Protein AF-A0A2A4QG93-F1 (afdb_monomer)

Sequence (194 aa):
MSQIPDIKEGAYKNSMYFEKGILLLRAEFRFKETGFGLDRTFYRVSTKDKIAKSQLKKHIIWGIYQNSVLYLNAMRLGMKKHYVVVQEIGKYCYLIGRPIKDISQQAAIGNAAFYGGLIGAGITNAAINAKINDQIHYLVNLDTGVPHLVTQPYLEHILAADEKLLTKYKDELNPHYLSVMLNYVGLLNAMYDN

Solvent-accessible surface area (backbone atoms only — not comparable to full-atom values): 11174 Å² total; per-residue (Å²): 131,72,76,72,69,97,63,68,68,22,29,12,59,38,43,59,31,52,76,69,52,47,71,72,42,85,57,72,74,45,76,41,76,47,64,72,84,89,39,72,46,29,24,46,74,47,48,84,46,70,66,60,42,52,34,56,76,68,62,47,48,31,34,37,33,51,94,95,39,45,32,36,31,26,48,82,59,47,32,60,88,42,26,28,50,48,78,41,79,48,60,57,25,30,32,55,39,56,73,28,59,67,60,52,47,50,59,54,50,59,58,64,52,71,81,58,78,87,91,79,91,84,78,71,70,73,74,60,74,50,79,78,50,79,65,42,54,32,35,28,36,34,86,77,56,51,73,40,65,74,40,57,74,53,48,53,59,66,31,61,83,37,64,69,61,34,50,56,47,70,69,42,95,56,50,78,38,65,71,51,44,51,50,53,49,52,55,55,29,51,62,77,70,110

Secondary structure (DSSP, 8-state):
-----SPPSEEESSHHHHHTT--SB---EEEEE--STT-TTEEEEEES-HHHHHHHHTT---EEEETTEEEEETTTTTSSSSEEEEEE-SSEEEEEEPPPHHHHHHHHHHHHGGGS-SS--S--GGGTGGGG-S-EEEEEETTT--EEE--HHHHHHHHTT-HHHHHHHHTSS-TTSHHHHHHHHHHHHHHH--

Foldseek 3Di:
DQDDPPADFFFDQALVCRNVSPHPDDFDKDWDQDDDDQSRFFTDIDTPDPVVRVCLVVVRTQWGADPNWIWGQVVLQQADGTTGTFPDDFQWTKTKAFDRPVVVVVVVVLVVCVVPDDDRPDDPPPVPVCPVHRIFIWIARSVVRHIDGLALVVLLVLCVVPPVLSVVLVPDPCNGDPVNSVVSVVVSRNVVSD

Mean predicted aligned error: 9.33 Å

Structure (mmCIF, N/CA/C/O backbone):
data_AF-A0A2A4QG93-F1
#
_entry.id   AF-A0A2A4QG93-F1
#
loop_
_atom_site.group_PDB
_atom_site.id
_atom_site.type_symbol
_atom_site.label_atom_id
_atom_site.label_alt_id
_atom_site.label_comp_id
_atom_site.label_asym_id
_atom_site.label_entity_id
_atom_site.label_seq_id
_atom_site.pdbx_PDB_ins_code
_atom_site.Cartn_x
_atom_site.Cartn_y
_atom_site.Cartn_z
_atom_site.occupancy
_atom_site.B_iso_or_equiv
_atom_site.auth_seq_id
_atom_site.auth_comp_id
_atom_site.auth_asym_id
_atom_site.auth_atom_id
_atom_site.pdbx_PDB_model_num
ATOM 1 N N . MET A 1 1 ? -12.322 -11.574 2.156 1.00 35.16 1 MET A N 1
ATOM 2 C CA . MET A 1 1 ? -11.422 -11.270 1.026 1.00 35.16 1 MET A CA 1
ATOM 3 C C . MET A 1 1 ? -12.119 -10.195 0.215 1.00 35.16 1 MET A C 1
ATOM 5 O O . MET A 1 1 ? -13.140 -10.507 -0.381 1.00 35.16 1 MET A O 1
ATOM 9 N N . SER A 1 2 ? -11.657 -8.944 0.315 1.00 44.97 2 SER A N 1
ATOM 10 C CA . SER A 1 2 ? -12.128 -7.845 -0.542 1.00 44.97 2 SER A CA 1
ATOM 11 C C . SER A 1 2 ? -11.852 -8.242 -1.994 1.00 44.97 2 SER A C 1
ATOM 13 O O . SER A 1 2 ? -10.753 -8.712 -2.312 1.00 44.97 2 SER A O 1
ATOM 15 N N . GLN A 1 3 ? -12.883 -8.186 -2.839 1.00 43.62 3 GLN A N 1
ATOM 16 C CA . GLN A 1 3 ? -12.709 -8.403 -4.266 1.00 43.62 3 GLN A CA 1
ATOM 17 C C . GLN A 1 3 ? -12.104 -7.130 -4.829 1.00 43.62 3 GLN A C 1
ATOM 19 O O . GLN A 1 3 ? -12.789 -6.149 -5.091 1.00 43.62 3 GLN A O 1
ATOM 24 N N . ILE A 1 4 ? -10.790 -7.171 -5.015 1.00 57.88 4 ILE A N 1
ATOM 25 C CA . ILE A 1 4 ? -10.102 -6.222 -5.875 1.00 57.88 4 ILE A CA 1
ATOM 26 C C . ILE A 1 4 ? -10.836 -6.270 -7.229 1.00 57.88 4 ILE A C 1
ATOM 28 O O . ILE A 1 4 ? -11.132 -7.382 -7.686 1.00 57.88 4 ILE A O 1
ATOM 32 N N . PRO A 1 5 ? -11.127 -5.124 -7.877 1.00 61.84 5 PRO A N 1
ATOM 33 C CA . PRO A 1 5 ? -11.617 -5.105 -9.254 1.00 61.84 5 PRO A CA 1
ATOM 34 C C . PRO A 1 5 ? -10.769 -6.031 -10.137 1.00 61.84 5 PRO A C 1
ATOM 36 O O . PRO A 1 5 ? -9.649 -6.369 -9.759 1.00 61.84 5 PRO A O 1
ATOM 39 N N . ASP A 1 6 ? -11.245 -6.426 -11.318 1.00 71.44 6 ASP A N 1
ATOM 40 C CA . ASP A 1 6 ? -10.463 -7.247 -12.261 1.00 71.44 6 ASP A CA 1
ATOM 41 C C . ASP A 1 6 ? -9.198 -6.488 -12.743 1.00 71.44 6 ASP A C 1
ATOM 43 O O . ASP A 1 6 ? -9.132 -5.901 -13.830 1.00 71.44 6 ASP A O 1
ATOM 47 N N . ILE A 1 7 ? -8.175 -6.435 -11.886 1.00 80.81 7 ILE A N 1
ATOM 48 C CA . ILE A 1 7 ? -6.949 -5.674 -12.066 1.00 80.81 7 ILE A CA 1
ATOM 49 C C . ILE A 1 7 ? -5.990 -6.547 -12.856 1.00 80.81 7 ILE A C 1
ATOM 51 O O . ILE A 1 7 ? -5.582 -7.635 -12.448 1.00 80.81 7 ILE A O 1
ATOM 55 N N . LYS A 1 8 ? -5.586 -6.024 -14.010 1.00 86.62 8 LYS A N 1
ATOM 56 C CA . LYS A 1 8 ? -4.631 -6.695 -14.886 1.00 86.62 8 LYS A CA 1
ATOM 57 C C . LYS A 1 8 ? -3.252 -6.724 -14.241 1.00 86.62 8 LYS A C 1
ATOM 59 O O . LYS A 1 8 ? -2.804 -5.759 -13.622 1.00 86.62 8 LYS A O 1
ATOM 64 N N . GLU A 1 9 ? -2.529 -7.812 -14.450 1.00 91.50 9 GLU A N 1
ATOM 65 C CA . GLU A 1 9 ? -1.141 -7.874 -14.014 1.00 91.50 9 GLU A CA 1
ATOM 66 C C . GLU A 1 9 ? -0.257 -6.851 -14.743 1.00 91.50 9 GLU A C 1
ATOM 68 O O . GLU A 1 9 ? -0.324 -6.678 -15.965 1.00 91.50 9 GLU A O 1
ATOM 73 N N . GLY A 1 10 ? 0.625 -6.222 -13.970 1.00 93.94 10 GLY A N 1
ATOM 74 C CA . GLY A 1 10 ? 1.749 -5.415 -14.418 1.00 93.94 10 GLY A CA 1
ATOM 75 C C . GLY A 1 10 ? 1.871 -4.087 -13.667 1.00 93.94 10 GLY A C 1
ATOM 76 O O . GLY A 1 10 ? 1.519 -3.992 -12.492 1.00 93.94 10 GLY A O 1
ATOM 77 N N . ALA A 1 11 ? 2.483 -3.085 -14.300 1.00 95.12 11 ALA A N 1
ATOM 78 C CA . ALA A 1 11 ? 2.940 -1.874 -13.617 1.00 95.12 11 ALA A CA 1
ATOM 79 C C . ALA A 1 11 ? 2.064 -0.635 -13.854 1.00 95.12 11 ALA A C 1
ATOM 81 O O . ALA A 1 11 ? 1.546 -0.409 -14.948 1.00 95.12 11 ALA A O 1
ATOM 82 N N . TYR A 1 12 ? 2.009 0.216 -12.828 1.00 93.94 12 TYR A N 1
ATOM 83 C CA . TYR A 1 12 ? 1.166 1.406 -12.718 1.00 93.94 12 TYR A CA 1
ATOM 84 C C . TYR A 1 12 ? 1.998 2.654 -12.407 1.00 93.94 12 TYR A C 1
ATOM 86 O O . TYR A 1 12 ? 2.991 2.597 -11.672 1.00 93.94 12 TYR A O 1
ATOM 94 N N . LYS A 1 13 ? 1.594 3.806 -12.962 1.00 91.19 13 LYS A N 1
ATOM 95 C CA . LYS A 1 13 ? 2.333 5.078 -12.817 1.00 91.19 13 LYS A CA 1
ATOM 96 C C . LYS A 1 13 ? 2.193 5.697 -11.440 1.00 91.19 13 LYS A C 1
ATOM 98 O O . LYS A 1 13 ? 3.136 6.270 -10.910 1.00 91.19 13 LYS A O 1
ATOM 103 N N . ASN A 1 14 ? 0.971 5.658 -10.940 1.00 88.31 14 ASN A N 1
ATOM 104 C CA . ASN A 1 14 ? 0.518 6.230 -9.691 1.00 88.31 14 ASN A CA 1
ATOM 105 C C . ASN A 1 14 ? -0.677 5.402 -9.204 1.00 88.31 14 ASN A C 1
ATOM 107 O O . ASN A 1 14 ? -1.121 4.475 -9.888 1.00 88.31 14 ASN A O 1
ATOM 111 N N . SER A 1 15 ? -1.171 5.734 -8.022 1.00 81.25 15 SER A N 1
ATOM 112 C CA . SER A 1 15 ? -2.285 5.036 -7.396 1.00 81.25 15 SER A CA 1
ATOM 113 C C . SER A 1 15 ? -3.608 5.226 -8.154 1.00 81.25 15 SER A C 1
ATOM 115 O O . SER A 1 15 ? -4.322 4.252 -8.348 1.00 81.25 15 SER A O 1
ATOM 117 N N . MET A 1 16 ? -3.855 6.403 -8.742 1.00 82.44 16 MET A N 1
ATOM 118 C CA . MET A 1 16 ? -5.013 6.640 -9.623 1.00 82.44 16 MET A CA 1
ATOM 119 C C . MET A 1 16 ? -5.042 5.710 -10.851 1.00 82.44 16 MET A C 1
ATOM 121 O O . MET A 1 16 ? -6.101 5.298 -11.313 1.00 82.44 16 MET A O 1
ATOM 125 N N . TYR A 1 17 ? -3.884 5.386 -11.433 1.00 87.94 17 TYR A N 1
ATOM 126 C CA . TYR A 1 17 ? -3.818 4.471 -12.578 1.00 87.94 17 TYR A CA 1
ATOM 127 C C . TYR A 1 17 ? -4.098 3.037 -12.139 1.00 87.94 17 TYR A C 1
ATOM 129 O O . TYR A 1 17 ? -4.686 2.283 -12.905 1.00 87.94 17 TYR A O 1
ATOM 137 N N . PHE A 1 18 ? -3.680 2.673 -10.926 1.00 88.19 18 PHE A N 1
ATOM 138 C CA . PHE A 1 18 ? -4.011 1.384 -10.332 1.00 88.19 18 PHE A CA 1
ATOM 139 C C . PHE A 1 18 ? -5.519 1.257 -10.094 1.00 88.19 18 PHE A C 1
ATOM 141 O O . PHE A 1 18 ? -6.118 0.307 -10.585 1.00 88.19 18 PHE A O 1
ATOM 148 N N . GLU A 1 19 ? -6.137 2.257 -9.466 1.00 82.69 19 GLU A N 1
ATOM 149 C CA . GLU A 1 19 ? -7.585 2.318 -9.222 1.00 82.69 19 GLU A CA 1
ATOM 150 C C . GLU A 1 19 ? -8.398 2.204 -10.526 1.00 82.69 19 GLU A C 1
ATOM 152 O O . GLU A 1 19 ? -9.343 1.428 -10.619 1.00 82.69 19 GLU A O 1
ATOM 157 N N . LYS A 1 20 ? -7.975 2.906 -11.586 1.00 85.25 20 LYS A N 1
ATOM 158 C CA . LYS A 1 20 ? -8.630 2.859 -12.906 1.00 85.25 20 LYS A CA 1
ATOM 159 C C . LYS A 1 20 ? -8.280 1.623 -13.748 1.00 85.25 20 LYS A C 1
ATOM 161 O O . LYS A 1 20 ? -8.688 1.554 -14.907 1.00 85.25 20 LYS A O 1
ATOM 166 N N . GLY A 1 21 ? -7.463 0.695 -13.242 1.00 87.25 21 GLY A N 1
ATOM 167 C CA . GLY A 1 21 ? -6.993 -0.470 -14.003 1.00 87.25 21 GLY A CA 1
ATOM 168 C C . GLY A 1 21 ? -6.155 -0.118 -15.245 1.00 87.25 21 GLY A C 1
ATOM 169 O O . GLY A 1 21 ? -6.061 -0.906 -16.191 1.00 87.25 21 GLY A O 1
ATOM 170 N N . ILE A 1 22 ? -5.544 1.072 -15.276 1.00 89.94 22 ILE A N 1
ATOM 171 C CA . ILE A 1 22 ? -4.730 1.558 -16.396 1.00 89.94 22 ILE A CA 1
ATOM 172 C C . ILE A 1 22 ? -3.318 0.995 -16.272 1.00 89.94 22 ILE A C 1
ATOM 174 O O . ILE A 1 22 ? -2.432 1.557 -15.619 1.00 89.94 22 ILE A O 1
ATOM 178 N N . LEU A 1 23 ? -3.102 -0.115 -16.969 1.00 91.19 23 LEU A N 1
ATOM 179 C CA . LEU A 1 23 ? -1.799 -0.743 -17.076 1.00 91.19 23 LEU A CA 1
ATOM 180 C C . LEU A 1 23 ? -0.847 0.109 -17.931 1.00 91.19 23 LEU A C 1
ATOM 182 O O . LEU A 1 23 ? -1.094 0.328 -19.116 1.00 91.19 23 LEU A O 1
ATOM 186 N N . LEU A 1 24 ? 0.279 0.541 -17.357 1.00 93.12 24 LEU A N 1
ATOM 187 C CA . LEU A 1 24 ? 1.316 1.253 -18.112 1.00 93.12 24 LEU A CA 1
ATOM 188 C C . LEU A 1 24 ? 2.253 0.321 -18.872 1.00 93.12 24 LEU A C 1
ATOM 190 O O . LEU A 1 24 ? 2.750 0.669 -19.942 1.00 93.12 24 LEU A O 1
ATOM 194 N N . LEU A 1 25 ? 2.602 -0.803 -18.253 1.00 92.56 25 LEU A N 1
ATOM 195 C CA . LEU A 1 25 ? 3.610 -1.715 -18.768 1.00 92.56 25 LEU A CA 1
ATOM 196 C C . LEU A 1 25 ? 3.222 -3.145 -18.437 1.00 92.56 25 LEU A C 1
ATOM 198 O O . LEU A 1 25 ? 3.085 -3.507 -17.267 1.00 92.56 25 LEU A O 1
ATOM 202 N N . ARG A 1 26 ? 3.147 -3.966 -19.481 1.00 88.81 26 ARG A N 1
ATOM 203 C CA . ARG A 1 26 ? 3.013 -5.413 -19.368 1.00 88.81 26 ARG A CA 1
ATOM 204 C C . ARG A 1 26 ? 4.403 -6.036 -19.449 1.00 88.81 26 ARG A C 1
ATOM 206 O O . ARG A 1 26 ? 4.945 -6.208 -20.536 1.00 88.81 26 ARG A O 1
ATOM 213 N N . ALA A 1 27 ? 4.997 -6.316 -18.297 1.00 89.88 27 ALA A N 1
ATOM 214 C CA . ALA A 1 27 ? 6.314 -6.932 -18.195 1.00 89.88 27 ALA A CA 1
ATOM 215 C C . ALA A 1 27 ? 6.330 -7.950 -17.054 1.00 89.88 27 ALA A C 1
ATOM 217 O O . ALA A 1 27 ? 5.666 -7.756 -16.041 1.00 89.88 27 ALA A O 1
ATOM 218 N N . GLU A 1 28 ? 7.124 -9.011 -17.204 1.00 91.44 28 GLU A N 1
ATOM 219 C CA . GLU A 1 28 ? 7.408 -9.935 -16.105 1.00 91.44 28 GLU A CA 1
ATOM 220 C C . GLU A 1 28 ? 8.339 -9.231 -15.108 1.00 91.44 28 GLU A C 1
ATOM 222 O O . GLU A 1 28 ? 9.484 -8.881 -15.444 1.00 91.44 28 GLU A O 1
ATOM 227 N N . PHE A 1 29 ? 7.855 -9.012 -13.887 1.00 95.00 29 PHE A N 1
ATOM 228 C CA . PHE A 1 29 ? 8.663 -8.496 -12.793 1.00 95.00 29 PHE A CA 1
ATOM 229 C C . PHE A 1 29 ? 9.105 -9.640 -11.884 1.00 95.00 29 PHE A C 1
ATOM 231 O O . PHE A 1 29 ? 8.383 -10.600 -11.616 1.00 95.00 29 PHE A O 1
ATOM 238 N N . ARG A 1 30 ? 10.346 -9.535 -11.417 1.00 95.38 30 ARG A N 1
ATOM 239 C CA . ARG A 1 30 ? 10.964 -10.468 -10.483 1.00 95.38 30 ARG A CA 1
ATOM 240 C C . ARG A 1 30 ? 11.289 -9.735 -9.207 1.00 95.38 30 ARG A C 1
ATOM 242 O O . ARG A 1 30 ? 12.001 -8.725 -9.229 1.00 95.38 30 ARG A O 1
ATOM 249 N N . PHE A 1 31 ? 10.802 -10.292 -8.114 1.00 93.75 31 PHE A N 1
ATOM 250 C CA . PHE A 1 31 ? 10.915 -9.737 -6.783 1.00 93.75 31 PHE A CA 1
ATOM 251 C C . PHE A 1 31 ? 11.944 -10.554 -6.018 1.00 93.75 31 PHE A C 1
ATOM 253 O O . PHE A 1 31 ? 11.826 -11.769 -5.895 1.00 93.75 31 PHE A O 1
ATOM 260 N N . LYS A 1 32 ? 12.985 -9.883 -5.537 1.00 92.25 32 LYS A N 1
ATOM 261 C CA . LYS A 1 32 ? 13.951 -10.464 -4.614 1.00 92.25 32 LYS A CA 1
ATOM 262 C C . LYS A 1 32 ? 13.799 -9.747 -3.289 1.00 92.25 32 LYS A C 1
ATOM 264 O O . LYS A 1 32 ? 14.050 -8.544 -3.231 1.00 92.25 32 LYS A O 1
ATOM 269 N N . GLU A 1 33 ? 13.398 -10.480 -2.263 1.00 88.88 33 GLU A N 1
ATOM 270 C CA . GLU A 1 33 ? 13.333 -9.967 -0.899 1.00 88.88 33 GLU A CA 1
ATOM 271 C C . GLU A 1 33 ? 14.683 -9.349 -0.506 1.00 88.88 33 GLU A C 1
ATOM 273 O O . GLU A 1 33 ? 15.760 -9.863 -0.839 1.00 88.88 33 GLU A O 1
ATOM 278 N N . THR A 1 34 ? 14.630 -8.192 0.137 1.00 79.69 34 THR A N 1
ATOM 279 C CA . THR A 1 34 ? 15.806 -7.460 0.595 1.00 79.69 34 THR A CA 1
ATOM 280 C C . THR A 1 34 ? 15.725 -7.285 2.095 1.00 79.69 34 THR A C 1
ATOM 282 O O . THR A 1 34 ? 15.022 -6.400 2.566 1.00 79.69 34 THR A O 1
ATOM 285 N N . GLY A 1 35 ? 16.480 -8.100 2.826 1.00 65.94 35 GLY A N 1
ATOM 286 C CA . GLY A 1 35 ? 16.523 -8.039 4.277 1.00 65.94 35 GLY A CA 1
ATOM 287 C C . GLY A 1 35 ? 17.279 -9.206 4.893 1.00 65.94 35 GLY A C 1
ATOM 288 O O . GLY A 1 35 ? 17.427 -10.255 4.273 1.00 65.94 35 GLY A O 1
ATOM 289 N N . PHE A 1 36 ? 17.736 -9.017 6.127 1.00 49.38 36 PHE A N 1
ATOM 290 C CA . PHE A 1 36 ? 18.065 -10.094 7.058 1.00 49.38 36 PHE A CA 1
ATOM 291 C C . PHE A 1 36 ? 17.196 -9.888 8.304 1.00 49.38 36 PHE A C 1
ATOM 293 O O . PHE A 1 36 ? 16.984 -8.751 8.725 1.00 49.38 36 PHE A O 1
ATOM 300 N N . GLY A 1 37 ? 16.659 -10.963 8.885 1.00 59.09 37 GLY A N 1
ATOM 301 C CA . GLY A 1 37 ? 15.787 -10.859 10.062 1.00 59.09 37 GLY A CA 1
ATOM 302 C C . GLY A 1 37 ? 14.433 -10.217 9.743 1.00 59.09 37 GLY A C 1
ATOM 303 O O . GLY A 1 37 ? 13.709 -10.732 8.901 1.00 59.09 37 GLY A O 1
ATOM 304 N N . LEU A 1 38 ? 14.096 -9.113 10.417 1.00 48.22 38 LEU A N 1
ATOM 305 C CA . LEU A 1 38 ? 12.785 -8.439 10.378 1.00 48.22 38 LEU A CA 1
ATOM 306 C C . LEU A 1 38 ? 12.556 -7.538 9.139 1.00 48.22 38 LEU A C 1
ATOM 308 O O . LEU A 1 38 ? 11.489 -6.959 8.992 1.00 48.22 38 LEU A O 1
ATOM 312 N N . ASP A 1 39 ? 13.506 -7.427 8.205 1.00 54.84 39 ASP A N 1
ATOM 313 C CA . ASP A 1 39 ? 13.391 -6.576 6.996 1.00 54.84 39 ASP A CA 1
ATOM 314 C C . ASP A 1 39 ? 12.607 -7.229 5.824 1.00 54.84 39 ASP A C 1
ATOM 316 O O . ASP A 1 39 ? 12.644 -6.740 4.693 1.00 54.84 39 ASP A O 1
ATOM 320 N N . ARG A 1 40 ? 11.883 -8.333 6.071 1.00 62.41 40 ARG A N 1
ATOM 321 C CA . ARG A 1 40 ? 11.251 -9.198 5.041 1.00 62.41 40 ARG A CA 1
ATOM 322 C C . ARG A 1 40 ? 10.108 -8.572 4.233 1.00 62.41 40 ARG A C 1
ATOM 324 O O . ARG A 1 40 ? 9.477 -9.232 3.410 1.00 62.41 40 ARG A O 1
ATOM 331 N N . THR A 1 41 ? 9.804 -7.301 4.468 1.00 76.25 41 THR A N 1
ATOM 332 C CA . THR A 1 41 ? 8.687 -6.605 3.819 1.00 76.25 41 THR A CA 1
ATOM 333 C C . THR A 1 41 ? 9.104 -5.845 2.559 1.00 76.25 41 THR A C 1
ATOM 335 O O . THR A 1 41 ? 8.235 -5.420 1.794 1.00 76.25 41 THR A O 1
ATOM 338 N N . PHE A 1 42 ? 10.412 -5.708 2.300 1.00 87.94 42 PHE A N 1
ATOM 339 C CA . PHE A 1 42 ? 10.947 -4.988 1.144 1.00 87.94 42 PHE A CA 1
ATOM 340 C C . PHE A 1 42 ? 11.493 -5.907 0.054 1.00 87.94 42 PHE A C 1
ATOM 342 O O . PHE A 1 42 ? 12.124 -6.927 0.319 1.00 87.94 42 PHE A O 1
ATOM 349 N N . TYR A 1 43 ? 11.316 -5.486 -1.197 1.00 91.94 43 TYR A N 1
ATOM 350 C CA . TYR A 1 43 ? 11.682 -6.245 -2.383 1.00 91.94 43 TYR A CA 1
ATOM 351 C C . TYR A 1 43 ? 12.435 -5.378 -3.386 1.00 91.94 43 TYR A C 1
ATOM 353 O O . TYR A 1 43 ? 11.975 -4.325 -3.845 1.00 91.94 43 TYR A O 1
ATOM 361 N N . ARG A 1 44 ? 13.598 -5.864 -3.812 1.00 92.44 44 ARG A N 1
ATOM 362 C CA . ARG A 1 44 ? 14.252 -5.377 -5.020 1.00 92.44 44 ARG A CA 1
ATOM 363 C C . ARG A 1 44 ? 13.537 -5.967 -6.223 1.00 92.44 44 ARG A C 1
ATOM 365 O O . ARG A 1 44 ? 13.475 -7.182 -6.388 1.00 92.44 44 ARG A O 1
ATOM 372 N N . VAL A 1 45 ? 13.064 -5.082 -7.088 1.00 93.94 45 VAL A N 1
ATOM 373 C CA . VAL A 1 45 ? 12.371 -5.461 -8.315 1.00 93.94 45 VAL A CA 1
ATOM 374 C C . VAL A 1 45 ? 13.325 -5.392 -9.496 1.00 93.94 45 VAL A C 1
ATOM 376 O O . VAL A 1 45 ? 14.124 -4.462 -9.630 1.00 93.94 45 VAL A O 1
ATOM 379 N N . SER A 1 46 ? 13.238 -6.391 -10.362 1.00 94.75 46 SER A N 1
ATOM 380 C CA . SER A 1 46 ? 13.962 -6.454 -11.625 1.00 94.75 46 SER A CA 1
ATOM 381 C C . SER A 1 46 ? 13.059 -6.980 -12.733 1.00 94.75 46 SER A C 1
ATOM 383 O O . SER A 1 46 ? 12.023 -7.579 -12.475 1.00 94.75 46 SER A O 1
ATOM 385 N N . THR A 1 47 ? 13.444 -6.740 -13.979 1.00 95.88 47 THR A N 1
ATOM 386 C CA . THR A 1 47 ? 12.736 -7.236 -15.160 1.00 95.88 47 THR A CA 1
ATOM 387 C C . THR A 1 47 ? 13.721 -7.365 -16.318 1.00 95.88 47 THR A C 1
ATOM 389 O O . THR A 1 47 ? 14.761 -6.689 -16.340 1.00 95.88 47 THR A O 1
ATOM 392 N N . LYS A 1 48 ? 13.416 -8.262 -17.260 1.00 95.38 48 LYS A N 1
ATOM 393 C CA . LYS A 1 48 ? 14.162 -8.410 -18.517 1.00 95.38 48 LYS A CA 1
ATOM 394 C C . LYS A 1 48 ? 13.742 -7.372 -19.560 1.00 95.38 48 LYS A C 1
ATOM 396 O O . LYS A 1 48 ? 14.540 -7.060 -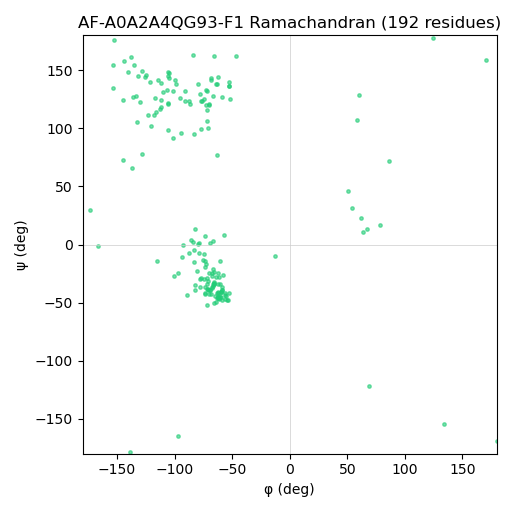20.442 1.00 95.38 48 LYS A O 1
ATOM 401 N N . ASP A 1 49 ? 12.536 -6.817 -19.441 1.00 96.44 49 ASP A N 1
ATOM 402 C CA . ASP A 1 49 ? 12.034 -5.814 -20.373 1.00 96.44 49 ASP A CA 1
ATOM 403 C C . ASP A 1 49 ? 12.838 -4.506 -20.265 1.00 96.44 49 ASP A C 1
ATOM 405 O O . ASP A 1 49 ? 13.044 -3.957 -19.178 1.00 96.44 49 ASP A O 1
ATOM 409 N N . LYS A 1 50 ? 13.330 -3.999 -21.402 1.00 95.38 50 LYS A N 1
ATOM 410 C CA . LYS A 1 50 ? 14.220 -2.827 -21.429 1.00 95.38 50 LYS A CA 1
ATOM 411 C C . LYS A 1 50 ? 13.496 -1.544 -21.007 1.00 95.38 50 LYS A C 1
ATOM 413 O O . LYS A 1 50 ? 14.097 -0.713 -20.319 1.00 95.38 50 LYS A O 1
ATOM 418 N N . ILE A 1 51 ? 12.230 -1.387 -21.395 1.00 95.00 51 ILE A N 1
ATOM 419 C CA . ILE A 1 51 ? 11.426 -0.193 -21.113 1.00 95.00 51 ILE A CA 1
ATOM 420 C C . ILE A 1 51 ? 11.078 -0.166 -19.625 1.00 95.00 51 ILE A C 1
ATOM 422 O O . ILE A 1 51 ? 11.396 0.805 -18.933 1.00 95.00 51 ILE A O 1
ATOM 426 N N . ALA A 1 52 ? 10.528 -1.258 -19.101 1.00 94.38 52 ALA A N 1
ATOM 427 C CA . ALA A 1 52 ? 10.194 -1.413 -17.694 1.00 94.38 52 ALA A CA 1
ATOM 428 C C . ALA A 1 52 ? 11.433 -1.283 -16.801 1.00 94.38 52 ALA A C 1
ATOM 430 O O . ALA A 1 52 ? 11.397 -0.572 -15.797 1.00 94.38 52 ALA A O 1
ATOM 431 N N . LYS A 1 53 ? 12.579 -1.854 -17.198 1.00 95.25 53 LYS A N 1
ATOM 432 C CA . LYS A 1 53 ? 13.851 -1.682 -16.478 1.00 95.25 53 LYS A CA 1
ATOM 433 C C . LYS A 1 53 ? 14.283 -0.215 -16.405 1.00 95.25 53 LYS A C 1
ATOM 435 O O . LYS A 1 53 ? 14.768 0.222 -15.361 1.00 95.25 53 LYS A O 1
ATOM 440 N N . SER A 1 54 ? 14.114 0.547 -17.486 1.00 95.19 54 SER A N 1
ATOM 441 C CA . SER A 1 54 ? 14.387 1.990 -17.503 1.00 95.19 54 SER A CA 1
ATOM 442 C C . SER A 1 54 ? 13.443 2.751 -16.565 1.00 95.19 54 SER A C 1
ATOM 444 O O . SER A 1 54 ? 13.895 3.567 -15.761 1.00 95.19 54 SER A O 1
ATOM 446 N N . GLN A 1 55 ? 12.145 2.435 -16.588 1.00 94.00 55 GLN A N 1
ATOM 447 C CA . GLN A 1 55 ? 11.156 3.079 -15.720 1.00 94.00 55 GLN A CA 1
ATOM 448 C C . GLN A 1 55 ? 11.339 2.744 -14.231 1.00 94.00 55 GLN A C 1
ATOM 450 O O . GLN A 1 55 ? 11.191 3.637 -13.393 1.00 94.00 55 GLN A O 1
ATOM 455 N N . LEU A 1 56 ? 11.735 1.508 -13.894 1.00 93.25 56 LEU A N 1
ATOM 456 C CA . LEU A 1 56 ? 12.116 1.113 -12.533 1.00 93.25 56 LEU A CA 1
ATOM 457 C C . LEU A 1 56 ? 13.292 1.952 -12.020 1.00 93.25 56 LEU A C 1
ATOM 459 O O . LEU A 1 56 ? 13.225 2.490 -10.916 1.00 93.25 56 LEU A O 1
ATOM 463 N N . LYS A 1 57 ? 14.350 2.109 -12.832 1.00 90.69 57 LYS A N 1
ATOM 464 C CA . LYS A 1 57 ? 15.528 2.926 -12.482 1.00 90.69 57 LYS A CA 1
ATOM 465 C C . LYS A 1 57 ? 15.185 4.401 -12.268 1.00 90.69 57 LYS A C 1
ATOM 467 O O . LYS A 1 57 ? 15.802 5.046 -11.431 1.00 90.69 57 LYS A O 1
ATOM 472 N N . LYS A 1 58 ? 14.213 4.923 -13.019 1.00 90.75 58 LYS A N 1
ATOM 473 C CA . LYS A 1 58 ? 13.714 6.301 -12.899 1.00 90.75 58 LYS A CA 1
ATOM 474 C C . LYS A 1 58 ? 12.645 6.469 -11.810 1.00 90.75 58 LYS A C 1
ATOM 476 O O . LYS A 1 58 ? 12.106 7.560 -11.667 1.00 90.75 58 LYS A O 1
ATOM 481 N N . HIS A 1 59 ? 12.303 5.408 -11.071 1.00 88.62 59 HIS A N 1
ATOM 482 C CA . HIS A 1 59 ? 11.250 5.414 -10.048 1.00 88.62 59 HIS A CA 1
ATOM 483 C C . HIS A 1 59 ? 9.885 5.913 -10.567 1.00 88.62 59 HIS A C 1
ATOM 485 O O . HIS A 1 59 ? 9.119 6.535 -9.828 1.00 88.62 59 HIS A O 1
ATOM 491 N N . ILE A 1 60 ? 9.582 5.676 -11.848 1.00 90.44 60 ILE A N 1
ATOM 492 C CA . ILE A 1 60 ? 8.318 6.092 -12.482 1.00 90.44 60 ILE A CA 1
ATOM 493 C C . ILE A 1 60 ? 7.180 5.153 -12.087 1.00 90.44 60 ILE A C 1
ATOM 495 O O . ILE A 1 60 ? 6.063 5.608 -11.882 1.00 90.44 60 ILE A O 1
ATOM 499 N N . ILE A 1 61 ? 7.477 3.861 -11.960 1.00 93.62 61 ILE A N 1
ATOM 500 C CA . ILE A 1 61 ? 6.503 2.857 -11.540 1.00 93.62 61 ILE A CA 1
ATOM 501 C C . ILE A 1 61 ? 6.229 3.054 -10.043 1.00 93.62 61 ILE A C 1
ATOM 503 O O . ILE A 1 61 ? 7.156 3.011 -9.226 1.00 93.62 61 ILE A O 1
ATOM 507 N N . TRP A 1 62 ? 4.971 3.326 -9.701 1.00 91.69 62 TRP A N 1
ATOM 508 C CA . TRP A 1 62 ? 4.489 3.429 -8.322 1.00 91.69 62 TRP A CA 1
ATOM 509 C C . TRP A 1 62 ? 4.030 2.088 -7.783 1.00 91.69 62 TRP A C 1
ATOM 511 O O . TRP A 1 62 ? 4.326 1.774 -6.639 1.00 91.69 62 TRP A O 1
ATOM 521 N N . GLY A 1 63 ? 3.297 1.330 -8.593 1.00 94.00 63 GLY A N 1
ATOM 522 C CA . GLY A 1 63 ? 2.670 0.082 -8.185 1.00 94.00 63 GLY A CA 1
ATOM 523 C C . GLY A 1 63 ? 2.956 -1.016 -9.193 1.00 94.00 63 GLY A C 1
ATOM 524 O O . GLY A 1 63 ? 3.044 -0.748 -10.392 1.00 94.00 63 GLY A O 1
ATOM 525 N N . ILE A 1 64 ? 3.107 -2.245 -8.717 1.00 95.69 64 ILE A N 1
ATOM 526 C CA . ILE A 1 64 ? 3.149 -3.441 -9.555 1.00 95.69 64 ILE A CA 1
ATOM 527 C C . ILE A 1 64 ? 2.167 -4.435 -8.959 1.00 95.69 64 ILE A C 1
ATOM 529 O O . ILE A 1 64 ? 2.297 -4.781 -7.788 1.00 95.69 64 ILE A O 1
ATOM 533 N N . TYR A 1 65 ? 1.203 -4.872 -9.758 1.00 94.19 65 TYR A N 1
ATOM 534 C CA . TYR A 1 65 ? 0.267 -5.923 -9.386 1.00 94.19 65 TYR A CA 1
ATOM 535 C C . TYR A 1 65 ? 0.644 -7.200 -10.126 1.00 94.19 65 TYR A C 1
ATOM 537 O O . TYR A 1 65 ? 0.724 -7.194 -11.354 1.00 94.19 65 TYR A O 1
ATOM 545 N N . GLN A 1 66 ? 0.938 -8.272 -9.402 1.00 92.31 66 GLN A N 1
ATOM 546 C CA . GLN A 1 66 ? 1.339 -9.544 -10.000 1.00 92.31 66 GLN A CA 1
ATOM 547 C C . GLN A 1 66 ? 0.984 -10.688 -9.051 1.00 92.31 66 GLN A C 1
ATOM 549 O O . GLN A 1 66 ? 1.265 -10.592 -7.857 1.00 92.31 66 GLN A O 1
ATOM 554 N N . ASN A 1 67 ? 0.402 -11.768 -9.577 1.00 89.38 67 ASN A N 1
ATOM 555 C CA . ASN A 1 67 ? -0.020 -12.946 -8.819 1.00 89.38 67 ASN A CA 1
ATOM 556 C C . ASN A 1 67 ? -0.871 -12.583 -7.588 1.00 89.38 67 ASN A C 1
ATOM 558 O O . ASN A 1 67 ? -0.597 -13.043 -6.481 1.00 89.38 67 ASN A O 1
ATOM 562 N N . SER A 1 68 ? -1.852 -11.695 -7.769 1.00 88.00 68 SER A N 1
ATOM 563 C CA . SER A 1 68 ? -2.733 -11.188 -6.703 1.00 88.00 68 SER A CA 1
ATOM 564 C C . SER A 1 68 ? -2.050 -10.382 -5.587 1.00 88.00 68 SER A C 1
ATOM 566 O O . SER A 1 68 ? -2.690 -10.056 -4.590 1.00 88.00 68 SER A O 1
ATOM 568 N N . VAL A 1 69 ? -0.776 -10.013 -5.748 1.00 91.56 69 VAL A N 1
ATOM 569 C CA . VAL A 1 69 ? -0.031 -9.195 -4.784 1.00 91.56 69 VAL A CA 1
ATOM 570 C C . VAL A 1 69 ? 0.236 -7.809 -5.362 1.00 91.56 69 VAL A C 1
ATOM 572 O O . VAL A 1 69 ? 0.733 -7.668 -6.483 1.00 91.56 69 VAL A O 1
ATOM 575 N N . LEU A 1 70 ? -0.056 -6.774 -4.569 1.00 92.81 70 LEU A N 1
ATOM 576 C CA . LEU A 1 70 ? 0.303 -5.392 -4.869 1.00 92.81 70 LEU A CA 1
ATOM 577 C C . LEU A 1 70 ? 1.617 -5.016 -4.177 1.00 92.81 70 LEU A C 1
ATOM 579 O O . LEU A 1 70 ? 1.760 -5.102 -2.957 1.00 92.81 70 LEU A O 1
ATOM 583 N N . TYR A 1 71 ? 2.560 -4.528 -4.973 1.00 94.25 71 TYR A N 1
ATOM 584 C CA . TYR A 1 71 ? 3.829 -3.981 -4.520 1.00 94.25 71 TYR A CA 1
ATOM 585 C C . TYR A 1 71 ? 3.858 -2.479 -4.778 1.00 94.25 71 TYR A C 1
ATOM 587 O O . TYR A 1 71 ? 3.726 -2.052 -5.926 1.00 94.25 71 TYR A O 1
ATOM 595 N N . LEU A 1 72 ? 4.104 -1.673 -3.747 1.00 93.38 72 LEU A N 1
ATOM 596 C CA . LEU A 1 72 ? 4.223 -0.218 -3.868 1.00 93.38 72 LEU A CA 1
ATOM 597 C C . LEU A 1 72 ? 5.678 0.233 -3.784 1.00 93.38 72 LEU A C 1
ATOM 599 O O . LEU A 1 72 ? 6.477 -0.309 -3.026 1.00 93.38 72 LEU A O 1
ATOM 603 N N . ASN A 1 73 ? 6.040 1.249 -4.556 1.00 92.00 73 ASN A N 1
ATOM 604 C CA . ASN A 1 73 ? 7.374 1.828 -4.568 1.00 92.00 73 ASN A CA 1
ATOM 605 C C . ASN A 1 73 ? 7.612 2.616 -3.273 1.00 92.00 73 ASN A C 1
ATOM 607 O O . ASN A 1 73 ? 7.123 3.733 -3.106 1.00 92.00 73 ASN A O 1
ATOM 611 N N . ALA A 1 74 ? 8.421 2.058 -2.377 1.00 87.81 74 ALA A N 1
ATOM 612 C CA . ALA A 1 74 ? 8.628 2.590 -1.038 1.00 87.81 74 ALA A CA 1
ATOM 613 C C . ALA A 1 74 ? 9.294 3.981 -1.042 1.00 87.81 74 ALA A C 1
ATOM 615 O O . ALA A 1 74 ? 9.022 4.798 -0.167 1.00 87.81 74 ALA A O 1
ATOM 616 N N . MET A 1 75 ? 10.094 4.317 -2.063 1.00 86.38 75 MET A N 1
ATOM 617 C CA . MET A 1 75 ? 10.658 5.671 -2.181 1.00 86.38 75 MET A CA 1
ATOM 618 C C . MET A 1 75 ? 9.600 6.736 -2.424 1.00 86.38 75 MET A C 1
ATOM 620 O O . MET A 1 75 ? 9.760 7.866 -1.974 1.00 86.38 75 MET A O 1
ATOM 624 N N . ARG A 1 76 ? 8.539 6.394 -3.161 1.00 86.06 76 ARG A N 1
ATOM 625 C CA . ARG A 1 76 ? 7.439 7.324 -3.439 1.00 86.06 76 ARG A CA 1
ATOM 626 C C . ARG A 1 76 ? 6.617 7.612 -2.191 1.00 86.06 76 ARG A C 1
ATOM 628 O O . ARG A 1 76 ? 6.060 8.692 -2.086 1.00 86.06 76 ARG A O 1
ATOM 635 N N . LEU A 1 77 ? 6.649 6.687 -1.238 1.00 81.88 77 LEU A N 1
ATOM 636 C CA . LEU A 1 77 ? 6.077 6.829 0.095 1.00 81.88 77 LEU A CA 1
ATOM 637 C C . LEU A 1 77 ? 7.044 7.504 1.089 1.00 81.88 77 LEU A C 1
ATOM 639 O O . LEU A 1 77 ? 6.737 7.579 2.268 1.00 81.88 77 LEU A O 1
ATOM 643 N N . GLY A 1 78 ? 8.230 7.957 0.660 1.00 79.06 78 GLY A N 1
ATOM 644 C CA . GLY A 1 78 ? 9.219 8.596 1.542 1.00 79.06 78 GLY A CA 1
ATOM 645 C C . GLY A 1 78 ? 10.046 7.628 2.407 1.00 79.06 78 GLY A C 1
ATOM 646 O O . GLY A 1 78 ? 10.688 8.046 3.375 1.00 79.06 78 GLY A O 1
ATOM 647 N N . MET A 1 79 ? 10.061 6.338 2.061 1.00 80.75 79 MET A N 1
ATOM 648 C CA . MET A 1 79 ? 10.841 5.294 2.736 1.00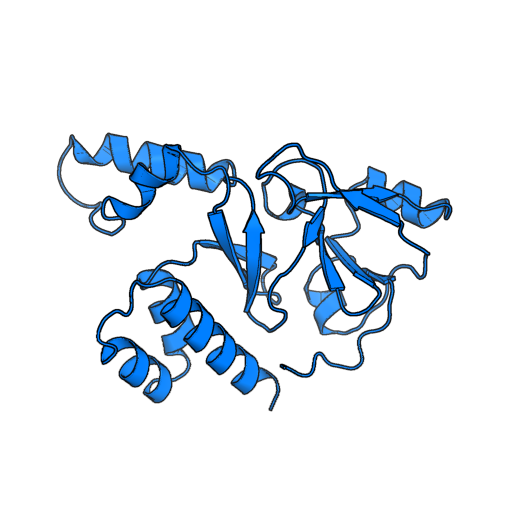 80.75 79 MET A CA 1
ATOM 649 C C . MET A 1 79 ? 12.174 5.003 2.009 1.00 80.75 79 MET A C 1
ATOM 651 O O . MET A 1 79 ? 12.654 5.775 1.173 1.00 80.75 79 MET A O 1
ATOM 655 N N . LYS A 1 80 ? 12.815 3.867 2.335 1.00 76.38 80 LYS A N 1
ATOM 656 C CA . LYS A 1 80 ? 14.042 3.396 1.669 1.00 76.38 80 LYS A CA 1
ATOM 657 C C . LYS A 1 80 ? 13.7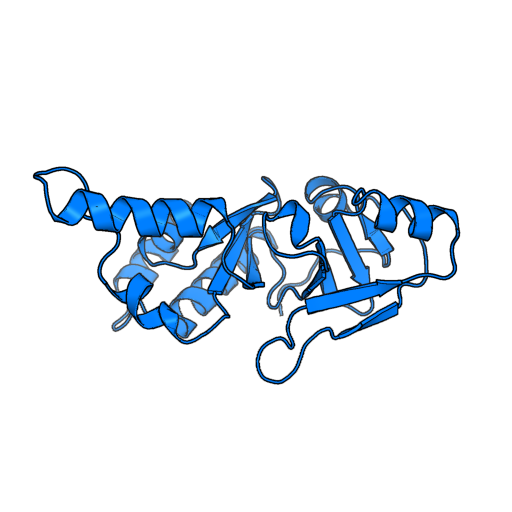89 3.031 0.195 1.00 76.38 80 LYS A C 1
ATOM 659 O O . LYS A 1 80 ? 12.663 2.800 -0.236 1.00 76.38 80 LYS A O 1
ATOM 664 N N . LYS A 1 81 ? 14.877 2.944 -0.583 1.00 75.00 81 LYS A N 1
ATOM 665 C CA . LYS A 1 81 ? 14.873 2.312 -1.919 1.00 75.00 81 LYS A CA 1
ATOM 666 C C . LYS A 1 81 ? 14.280 0.909 -1.784 1.00 75.00 81 LYS A C 1
ATOM 668 O O . LYS A 1 81 ? 14.639 0.281 -0.800 1.00 75.00 81 LYS A O 1
ATOM 673 N N . HIS A 1 82 ? 13.444 0.473 -2.742 1.00 88.38 82 HIS A N 1
ATOM 674 C CA . HIS A 1 82 ? 12.771 -0.845 -2.895 1.00 88.38 82 HIS A CA 1
ATOM 675 C C . HIS A 1 82 ? 11.243 -0.723 -3.017 1.00 88.38 82 HIS A C 1
ATOM 677 O O . HIS A 1 82 ? 10.703 0.381 -3.050 1.00 88.38 82 HIS A O 1
ATOM 683 N N . TYR A 1 83 ? 10.576 -1.860 -3.197 1.00 92.81 83 TYR A N 1
ATOM 684 C CA . TYR A 1 83 ? 9.123 -1.986 -3.171 1.00 92.81 83 TYR A CA 1
ATOM 685 C C . TYR A 1 83 ? 8.688 -2.651 -1.869 1.00 92.81 83 TYR A C 1
ATOM 687 O O . TYR A 1 83 ? 9.431 -3.471 -1.341 1.00 92.81 83 TYR A O 1
ATOM 695 N N . VAL A 1 84 ? 7.509 -2.309 -1.366 1.00 91.81 84 VAL A N 1
ATOM 696 C CA . VAL A 1 84 ? 6.901 -2.890 -0.165 1.00 91.81 84 VAL A CA 1
ATOM 697 C C . VAL A 1 84 ? 5.636 -3.651 -0.545 1.00 91.81 84 VAL A C 1
ATOM 699 O O . VAL A 1 84 ? 4.901 -3.215 -1.433 1.00 91.81 84 VAL A O 1
ATOM 702 N N . VAL A 1 85 ? 5.403 -4.793 0.102 1.00 92.81 85 VAL A N 1
ATOM 703 C CA . VAL A 1 85 ? 4.176 -5.581 -0.086 1.00 92.81 85 VAL A CA 1
ATOM 704 C C . VAL A 1 85 ? 3.025 -4.943 0.678 1.00 92.81 85 VAL A C 1
ATOM 706 O O . VAL A 1 85 ? 3.133 -4.682 1.880 1.00 92.81 85 VAL A O 1
ATOM 709 N N . VAL A 1 86 ? 1.915 -4.746 -0.024 1.00 92.19 86 VAL A N 1
ATOM 710 C CA . VAL A 1 86 ? 0.632 -4.394 0.578 1.00 92.19 86 VAL A CA 1
ATOM 711 C C . VAL A 1 86 ? 0.024 -5.656 1.188 1.00 92.19 86 VAL A C 1
ATOM 713 O O . VAL A 1 86 ? -0.112 -6.671 0.511 1.00 92.19 86 VAL A O 1
ATOM 716 N N . GLN A 1 87 ? -0.278 -5.593 2.483 1.00 91.44 87 GLN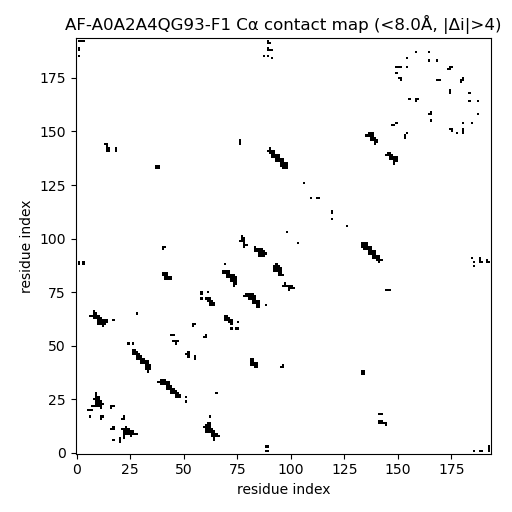 A N 1
ATOM 717 C CA . GLN A 1 87 ? -0.837 -6.703 3.259 1.00 91.44 87 GLN A CA 1
ATOM 718 C C . GLN A 1 87 ? -2.353 -6.805 3.074 1.00 91.44 87 GLN A C 1
ATOM 720 O O . GLN A 1 87 ? -2.896 -7.903 3.030 1.00 91.44 87 GLN A O 1
ATOM 725 N N . GLU A 1 88 ? -3.020 -5.659 2.937 1.00 89.88 88 GLU A N 1
ATOM 726 C CA . GLU A 1 88 ? -4.447 -5.574 2.641 1.00 89.88 88 GLU A CA 1
ATOM 727 C C . GLU A 1 88 ? -4.675 -4.514 1.571 1.00 89.88 88 GLU A C 1
ATOM 729 O O . GLU A 1 88 ? -4.199 -3.383 1.701 1.00 89.88 88 GLU A O 1
ATOM 734 N N . ILE A 1 89 ? -5.365 -4.904 0.503 1.00 88.81 89 ILE A N 1
ATOM 735 C CA . ILE A 1 89 ? -5.663 -4.048 -0.642 1.00 88.81 89 ILE A CA 1
ATOM 736 C C . ILE A 1 89 ? -7.111 -3.578 -0.507 1.00 88.81 89 ILE A C 1
ATOM 738 O O . ILE A 1 89 ? -7.999 -4.387 -0.264 1.00 88.81 89 ILE A O 1
ATOM 742 N N . GLY A 1 90 ? -7.319 -2.279 -0.683 1.00 88.44 90 GLY A N 1
ATOM 743 C CA . GLY A 1 90 ? -8.613 -1.604 -0.671 1.00 88.44 90 GLY A CA 1
ATOM 744 C C . GLY A 1 90 ? -8.392 -0.111 -0.906 1.00 88.44 90 GLY A C 1
ATOM 745 O O . GLY A 1 90 ? -7.269 0.298 -1.220 1.00 88.44 90 GLY A O 1
ATOM 746 N N . LYS A 1 91 ? -9.417 0.724 -0.709 1.00 87.12 91 LYS A N 1
ATOM 747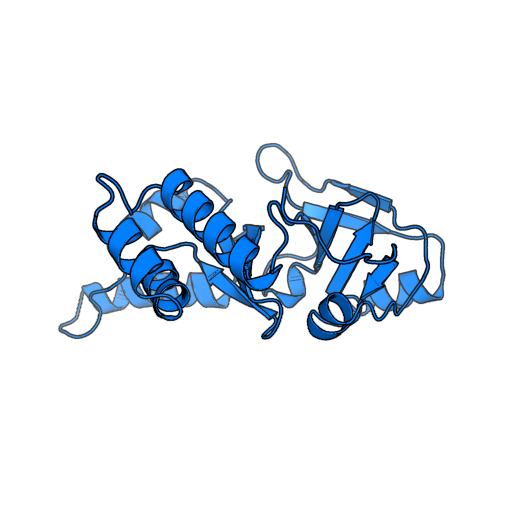 C CA . LYS A 1 91 ? -9.249 2.189 -0.751 1.00 87.12 91 LYS A CA 1
ATOM 748 C C . LYS A 1 91 ? -8.127 2.655 0.185 1.00 87.12 91 LYS A C 1
ATOM 750 O O . LYS A 1 91 ? -7.308 3.499 -0.186 1.00 87.12 91 LYS A O 1
ATOM 755 N N . TYR A 1 92 ? -8.068 2.061 1.376 1.00 90.81 92 TYR A N 1
ATOM 756 C CA . TYR A 1 92 ? -6.987 2.222 2.338 1.00 90.81 92 TYR A CA 1
ATOM 757 C C . TYR A 1 92 ? -6.122 0.961 2.345 1.00 90.81 92 TYR A C 1
ATOM 759 O O . TYR A 1 92 ? -6.440 -0.032 2.998 1.00 90.81 92 TYR A O 1
ATOM 767 N N . CYS A 1 93 ? -5.003 1.011 1.626 1.00 91.44 93 CYS A N 1
ATOM 768 C CA . CYS A 1 93 ? -4.036 -0.078 1.583 1.00 91.44 93 CYS A CA 1
ATOM 769 C C . CYS A 1 93 ? -3.229 -0.142 2.880 1.00 91.44 93 CYS A C 1
ATOM 771 O O . CYS A 1 93 ? -2.554 0.827 3.238 1.00 91.44 93 CYS A O 1
ATOM 773 N N . TYR A 1 94 ? -3.215 -1.300 3.533 1.00 92.50 94 TYR A N 1
ATOM 774 C CA . TYR A 1 94 ? -2.384 -1.539 4.708 1.00 92.50 94 TYR A CA 1
ATOM 775 C C . TYR A 1 94 ? -1.022 -2.115 4.314 1.00 92.50 94 TYR A C 1
ATOM 777 O O . TYR A 1 94 ? -0.921 -3.078 3.549 1.00 92.50 94 TYR A O 1
ATOM 785 N N . LEU A 1 95 ? 0.050 -1.543 4.861 1.00 91.06 95 LEU A N 1
ATOM 786 C CA . LEU A 1 95 ? 1.410 -2.040 4.678 1.00 91.06 95 LEU A CA 1
ATOM 787 C C . LEU A 1 95 ? 2.259 -1.869 5.937 1.00 91.06 95 LEU A C 1
ATOM 789 O O . LEU A 1 95 ? 2.007 -1.010 6.783 1.00 91.06 95 LEU A O 1
ATOM 793 N N . ILE A 1 96 ? 3.314 -2.676 6.021 1.00 87.88 96 ILE A N 1
ATOM 794 C CA . ILE A 1 96 ? 4.322 -2.603 7.078 1.00 87.88 96 ILE A CA 1
ATOM 795 C C . ILE A 1 96 ? 5.630 -2.140 6.446 1.00 87.88 96 ILE A C 1
ATOM 797 O O . ILE A 1 96 ? 6.183 -2.801 5.563 1.00 87.88 96 ILE A O 1
ATOM 801 N N . GLY A 1 97 ? 6.124 -0.991 6.891 1.00 83.06 97 GLY A N 1
ATOM 802 C CA . GLY A 1 97 ? 7.283 -0.338 6.298 1.00 83.06 97 GLY A CA 1
ATOM 803 C C . GLY A 1 97 ? 8.231 0.240 7.334 1.00 83.06 97 GLY A C 1
ATOM 804 O O . GLY A 1 97 ? 8.018 0.155 8.536 1.00 83.06 97 GLY A O 1
ATOM 805 N N . ARG A 1 98 ? 9.289 0.877 6.849 1.00 78.75 98 ARG A N 1
ATOM 806 C CA . ARG A 1 98 ? 10.255 1.589 7.682 1.00 78.75 98 ARG A CA 1
ATOM 807 C C . ARG A 1 98 ? 9.764 2.999 7.994 1.00 78.75 98 ARG A C 1
ATOM 809 O O . ARG A 1 98 ? 8.888 3.496 7.283 1.00 78.75 98 ARG A O 1
ATOM 816 N N . PRO A 1 99 ? 10.338 3.673 9.004 1.00 77.00 99 PRO A N 1
ATOM 817 C CA . PRO A 1 99 ? 10.059 5.080 9.255 1.00 77.00 99 PRO A CA 1
ATOM 818 C C . PRO A 1 99 ? 10.245 5.932 7.996 1.00 77.00 99 PRO A C 1
ATOM 820 O O . PRO A 1 99 ? 11.305 5.909 7.361 1.00 77.00 99 PRO A O 1
ATOM 823 N N . ILE A 1 100 ? 9.200 6.675 7.635 1.00 77.00 100 ILE A N 1
ATOM 824 C CA . ILE A 1 100 ? 9.261 7.723 6.614 1.00 77.00 100 ILE A CA 1
ATOM 825 C C . ILE A 1 100 ? 10.040 8.896 7.208 1.00 77.00 100 ILE A C 1
ATOM 827 O O . ILE A 1 100 ? 9.768 9.302 8.339 1.00 77.00 100 ILE A O 1
ATOM 831 N N . LYS A 1 101 ? 11.012 9.439 6.463 1.00 64.88 101 LYS A N 1
ATOM 832 C CA . LYS A 1 101 ? 11.949 10.455 6.982 1.00 64.88 101 LYS A CA 1
ATOM 833 C C . LYS A 1 101 ? 11.235 11.654 7.617 1.00 64.88 101 LYS A C 1
ATOM 835 O O . LYS A 1 101 ? 11.551 11.988 8.756 1.00 64.88 101 LYS A O 1
ATOM 840 N N . ASP A 1 102 ? 10.231 12.216 6.950 1.00 60.78 102 ASP A N 1
ATOM 841 C CA . ASP A 1 102 ? 9.526 13.409 7.440 1.00 60.78 102 ASP A CA 1
ATOM 842 C C . ASP A 1 102 ? 8.650 13.114 8.667 1.00 60.78 102 ASP A C 1
ATOM 844 O O . ASP A 1 102 ? 8.647 13.882 9.623 1.00 60.78 102 ASP A O 1
ATOM 848 N N . ILE A 1 103 ? 7.987 11.954 8.708 1.00 60.75 103 ILE A N 1
ATOM 849 C CA . ILE A 1 103 ? 7.170 11.529 9.860 1.00 60.75 103 ILE A CA 1
ATOM 850 C C . ILE A 1 103 ? 8.059 11.206 11.068 1.00 60.75 103 ILE A C 1
ATOM 852 O O . ILE A 1 103 ? 7.734 11.564 12.197 1.00 60.75 103 ILE A O 1
ATOM 856 N N . SER A 1 104 ? 9.218 10.580 10.843 1.00 54.84 104 SER A N 1
ATOM 857 C CA . SER A 1 104 ? 10.192 10.306 11.906 1.00 54.84 104 SER A CA 1
ATOM 858 C C . SER A 1 104 ? 10.794 11.590 12.487 1.00 54.84 104 SER A C 1
ATOM 860 O O . SER A 1 104 ? 11.030 11.665 13.692 1.00 54.84 104 SER A O 1
ATOM 862 N N . GLN A 1 105 ? 10.980 12.623 11.655 1.00 50.81 105 GLN A N 1
ATOM 863 C CA . GLN A 1 105 ? 11.406 13.948 12.099 1.00 50.81 105 GLN A CA 1
ATOM 864 C C . GLN A 1 105 ? 10.282 14.696 12.821 1.00 50.81 105 GLN A C 1
ATOM 866 O O . GLN A 1 105 ? 10.541 15.259 13.877 1.00 50.81 105 GLN A O 1
ATOM 871 N N . GLN A 1 106 ? 9.035 14.649 12.343 1.00 44.44 106 GLN A N 1
ATOM 872 C CA . GLN A 1 106 ? 7.887 15.242 13.044 1.00 44.44 106 GLN A CA 1
ATOM 873 C C . GLN A 1 106 ? 7.646 14.596 14.415 1.00 44.44 106 GLN A C 1
ATOM 875 O O . GLN A 1 106 ? 7.434 15.304 15.397 1.00 44.44 106 GLN A O 1
ATOM 880 N N . ALA A 1 107 ? 7.770 13.270 14.521 1.00 49.09 107 ALA A N 1
ATOM 881 C CA . ALA A 1 107 ? 7.705 12.562 15.798 1.00 49.09 107 ALA A CA 1
ATOM 882 C C . ALA A 1 107 ? 8.888 12.910 16.729 1.00 49.09 107 ALA A C 1
ATOM 884 O O . ALA A 1 107 ? 8.731 12.954 17.949 1.00 49.09 107 ALA A O 1
ATOM 885 N N . ALA A 1 108 ? 10.074 13.192 16.178 1.00 42.19 108 ALA A N 1
ATOM 886 C CA . ALA A 1 108 ? 11.224 13.661 16.953 1.00 42.19 108 ALA A CA 1
ATOM 887 C C . ALA A 1 108 ? 11.080 15.129 17.405 1.00 42.19 108 ALA A C 1
ATOM 889 O O . ALA A 1 108 ? 11.458 15.460 18.526 1.00 42.19 108 ALA A O 1
ATOM 890 N N . ILE A 1 109 ? 10.490 15.996 16.579 1.00 40.84 109 ILE A N 1
ATOM 891 C CA . ILE A 1 109 ? 10.227 17.409 16.897 1.00 40.84 109 ILE A CA 1
ATOM 892 C C . ILE A 1 109 ? 9.096 17.534 17.930 1.00 40.84 109 ILE A C 1
ATOM 894 O O . ILE A 1 109 ? 9.215 18.323 18.866 1.00 40.84 109 ILE A O 1
ATOM 898 N N . GLY A 1 110 ? 8.056 16.696 17.846 1.00 40.03 110 GLY A N 1
ATOM 899 C CA . GLY A 1 110 ? 7.005 16.610 18.869 1.00 40.03 110 GLY A CA 1
ATOM 900 C C . GLY A 1 110 ? 7.538 16.257 20.266 1.00 40.03 110 GLY A C 1
ATOM 901 O O . GLY A 1 110 ? 6.962 16.673 21.265 1.00 40.03 110 GLY A O 1
ATOM 902 N N . ASN A 1 111 ? 8.686 15.574 20.346 1.00 39.19 111 ASN A N 1
ATOM 903 C CA . ASN A 1 111 ? 9.373 15.294 21.609 1.00 39.19 111 ASN A CA 1
ATOM 904 C C . ASN A 1 111 ? 10.162 16.492 22.164 1.00 39.19 111 ASN A C 1
ATOM 906 O O . ASN A 1 111 ? 10.292 16.618 23.378 1.00 39.19 111 ASN A O 1
ATOM 910 N N . ALA A 1 112 ? 10.665 17.390 21.311 1.00 33.97 112 ALA A N 1
ATOM 911 C CA . ALA A 1 112 ? 11.340 18.610 21.763 1.00 33.97 112 ALA A CA 1
ATOM 912 C C . ALA A 1 112 ? 10.343 19.656 22.299 1.00 33.97 112 ALA A C 1
ATOM 914 O O . ALA A 1 112 ? 10.666 20.403 23.219 1.00 33.97 112 ALA A O 1
ATOM 915 N N . ALA A 1 113 ? 9.111 19.664 21.778 1.00 33.28 113 ALA A N 1
ATOM 916 C CA . ALA A 1 113 ? 8.042 20.555 22.232 1.00 33.28 113 ALA A CA 1
ATOM 917 C C . ALA A 1 113 ? 7.408 20.136 23.577 1.00 33.28 113 ALA A C 1
ATOM 919 O O . ALA A 1 113 ? 6.728 20.939 24.210 1.00 33.28 113 ALA A O 1
ATOM 920 N N . PHE A 1 114 ? 7.660 18.914 24.067 1.00 34.53 114 PHE A N 1
ATOM 921 C CA . PHE A 1 114 ? 7.102 18.444 25.343 1.00 34.53 114 PHE A CA 1
ATOM 922 C C . PHE A 1 114 ? 7.777 19.078 26.580 1.00 34.53 114 PHE A C 1
ATOM 924 O O . PHE A 1 114 ? 7.217 19.037 27.671 1.00 34.53 114 PHE A O 1
ATOM 931 N N . TYR A 1 115 ? 8.939 19.725 26.420 1.00 37.03 115 TYR A N 1
ATOM 932 C CA . TYR A 1 115 ? 9.620 20.452 27.504 1.00 37.03 115 TYR A CA 1
ATOM 933 C C . TYR A 1 115 ? 9.275 21.948 27.585 1.00 37.03 115 TYR A C 1
ATOM 935 O O . TYR A 1 115 ? 9.762 22.634 28.482 1.00 37.03 115 TYR A O 1
ATOM 943 N N . GLY A 1 116 ? 8.423 22.468 26.697 1.00 28.75 116 GLY A N 1
ATOM 944 C CA . GLY A 1 116 ? 8.141 23.900 26.618 1.00 28.75 116 GLY A CA 1
ATOM 945 C C . GLY A 1 11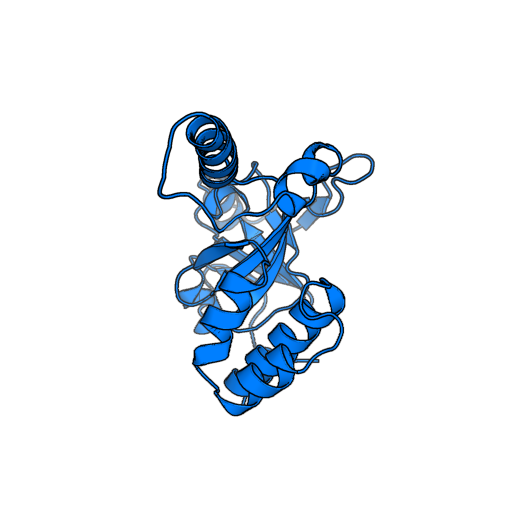6 ? 6.699 24.206 26.245 1.00 28.75 116 GLY A C 1
ATOM 946 O O . GLY A 1 116 ? 6.455 24.653 25.138 1.00 28.75 116 GLY A O 1
ATOM 947 N N . GLY A 1 117 ? 5.777 23.984 27.186 1.00 27.45 117 GLY A N 1
ATOM 948 C CA . GLY A 1 117 ? 4.536 24.754 27.329 1.00 27.45 117 GLY A CA 1
ATOM 949 C C . GLY A 1 117 ? 3.564 24.801 26.143 1.00 27.45 117 GLY A C 1
ATOM 950 O O . GLY A 1 117 ? 3.733 25.596 25.233 1.00 27.45 117 GLY A O 1
ATOM 951 N N . LEU A 1 118 ? 2.451 24.074 26.304 1.00 37.62 118 LEU A N 1
ATOM 952 C CA . LEU A 1 118 ? 1.156 24.226 25.620 1.00 37.62 118 LEU A CA 1
ATOM 953 C C . LEU A 1 118 ? 1.132 24.075 24.080 1.00 37.62 118 LEU A C 1
ATOM 955 O O . LEU A 1 118 ? 1.774 24.797 23.333 1.00 37.62 118 LEU A O 1
ATOM 959 N N . ILE A 1 119 ? 0.204 23.217 23.627 1.00 35.09 119 ILE A N 1
ATOM 960 C CA . ILE A 1 119 ? -0.151 22.876 22.232 1.00 35.09 119 ILE A CA 1
ATOM 961 C C . ILE A 1 119 ? 0.730 21.762 21.631 1.00 35.09 119 ILE A C 1
ATOM 963 O O . ILE A 1 119 ? 1.554 21.966 20.748 1.00 35.09 119 ILE A O 1
ATOM 967 N N . GLY A 1 120 ? 0.519 20.532 22.104 1.00 32.72 120 GLY A N 1
ATOM 968 C CA . GLY A 1 120 ? 1.182 19.339 21.562 1.00 32.72 120 GLY A CA 1
ATOM 969 C C . GLY A 1 120 ? 0.675 18.024 22.155 1.00 32.72 120 GLY A C 1
ATOM 970 O O . GLY A 1 120 ? 1.439 17.078 22.303 1.00 32.72 120 GLY A O 1
ATOM 971 N N . ALA A 1 121 ? -0.592 17.961 22.569 1.00 33.69 121 ALA A N 1
ATOM 972 C CA . ALA A 1 121 ? -1.170 16.778 23.201 1.00 33.69 121 ALA A CA 1
ATOM 973 C C . ALA A 1 121 ? -2.020 16.004 22.184 1.00 33.69 121 ALA A C 1
ATOM 975 O O . ALA A 1 121 ? -3.200 16.282 22.004 1.00 33.69 121 ALA A O 1
ATOM 976 N N . GLY A 1 122 ? -1.396 15.049 21.494 1.00 31.91 122 GLY A N 1
ATOM 977 C CA . GLY A 1 122 ? -2.101 14.129 20.594 1.00 31.91 122 GLY A CA 1
ATOM 978 C C . GLY A 1 122 ? -1.302 12.908 20.136 1.00 31.91 122 GLY A C 1
ATOM 979 O O . GLY A 1 122 ? -1.833 12.076 19.410 1.00 31.91 122 GLY A O 1
ATOM 980 N N . ILE A 1 123 ? -0.040 12.768 20.551 1.00 39.47 123 ILE A N 1
ATOM 981 C CA . ILE A 1 123 ? 0.764 11.574 20.274 1.00 39.47 123 ILE A CA 1
ATOM 982 C C . ILE A 1 123 ? 1.330 11.095 21.609 1.00 39.47 123 ILE A C 1
ATOM 984 O O . ILE A 1 123 ? 2.467 11.380 21.973 1.00 39.47 123 ILE A O 1
ATOM 988 N N . THR A 1 124 ? 0.490 10.430 22.399 1.00 37.03 124 THR A N 1
ATOM 989 C CA . THR A 1 124 ? 0.915 9.759 23.629 1.00 37.03 124 THR A CA 1
ATOM 990 C C . THR A 1 124 ? 1.909 8.640 23.297 1.00 37.03 124 THR A C 1
ATOM 992 O O . THR A 1 124 ? 1.741 7.915 22.321 1.00 37.03 124 THR A O 1
ATOM 995 N N . ASN A 1 125 ? 2.951 8.546 24.129 1.00 35.16 125 ASN A N 1
ATOM 996 C CA . ASN A 1 125 ? 4.055 7.580 24.307 1.00 35.16 125 ASN A CA 1
ATOM 997 C C . ASN A 1 125 ? 4.063 6.178 23.634 1.00 35.16 125 ASN A C 1
ATOM 999 O O . ASN A 1 125 ? 5.115 5.538 23.637 1.00 35.16 125 ASN A O 1
ATOM 1003 N N . ALA A 1 126 ? 2.991 5.687 23.010 1.00 37.97 126 ALA A N 1
ATOM 1004 C CA . ALA A 1 126 ? 2.994 4.465 22.199 1.00 37.97 126 ALA A CA 1
ATOM 1005 C C . ALA A 1 126 ? 3.944 4.557 20.984 1.00 37.97 126 ALA A C 1
ATOM 1007 O O . ALA A 1 126 ? 4.524 3.555 20.570 1.00 37.97 126 ALA A O 1
ATOM 1008 N N . ALA A 1 127 ? 4.177 5.767 20.461 1.00 42.75 127 ALA A N 1
ATOM 1009 C CA . ALA A 1 127 ? 5.087 6.004 19.338 1.00 42.75 127 ALA A CA 1
ATOM 1010 C C . ALA A 1 127 ? 6.586 5.878 19.698 1.00 42.75 127 ALA A C 1
ATOM 1012 O O . ALA A 1 127 ? 7.418 5.753 18.802 1.00 42.75 127 ALA A O 1
ATOM 1013 N N . ILE A 1 128 ? 6.955 5.909 20.988 1.00 41.00 128 ILE A N 1
ATOM 1014 C CA . ILE A 1 128 ? 8.365 6.028 21.414 1.00 41.00 128 ILE A CA 1
ATOM 1015 C C . ILE A 1 128 ? 8.969 4.681 21.836 1.00 41.00 128 ILE A C 1
ATOM 1017 O O . ILE A 1 128 ? 10.156 4.459 21.602 1.00 41.00 128 ILE A O 1
ATOM 1021 N N . ASN A 1 129 ? 8.171 3.718 22.314 1.00 37.12 129 ASN A N 1
ATOM 1022 C CA . ASN A 1 129 ? 8.651 2.336 22.489 1.00 37.12 129 ASN A CA 1
ATOM 1023 C C . ASN A 1 129 ? 8.796 1.566 21.161 1.00 37.12 129 ASN A C 1
ATOM 1025 O O . ASN A 1 129 ? 9.414 0.505 21.124 1.00 37.12 129 ASN A O 1
ATOM 1029 N N . ALA A 1 130 ? 8.339 2.140 20.043 1.00 42.72 130 ALA A N 1
ATOM 1030 C CA . ALA A 1 130 ? 8.636 1.655 18.694 1.00 42.72 130 ALA A CA 1
ATOM 1031 C C . ALA A 1 130 ? 10.081 1.956 18.233 1.00 42.72 130 ALA A C 1
ATOM 1033 O O . ALA A 1 130 ? 10.432 1.678 17.090 1.00 42.72 130 ALA A O 1
ATOM 1034 N N . LYS A 1 131 ? 10.960 2.473 19.108 1.00 41.62 131 LYS A N 1
ATOM 1035 C CA . LYS A 1 131 ? 12.406 2.597 18.838 1.00 41.62 131 LYS A CA 1
ATOM 1036 C C . LYS A 1 131 ? 13.164 1.259 18.771 1.00 41.62 131 LYS A C 1
ATOM 1038 O O . LYS A 1 131 ? 14.372 1.284 18.561 1.00 41.62 131 LYS A O 1
ATOM 1043 N N . ILE A 1 132 ? 12.494 0.112 18.921 1.00 44.44 132 ILE A N 1
ATOM 1044 C CA . ILE A 1 132 ? 13.137 -1.218 18.886 1.00 44.44 132 ILE A CA 1
ATOM 1045 C C . ILE A 1 132 ? 12.677 -2.084 17.697 1.00 44.44 132 ILE A C 1
ATOM 1047 O O . ILE A 1 132 ? 13.377 -3.027 17.341 1.00 44.44 132 ILE A O 1
ATOM 1051 N N . ASN A 1 133 ? 11.592 -1.736 16.994 1.00 47.38 133 ASN A N 1
ATOM 1052 C CA . ASN A 1 133 ? 11.129 -2.510 15.838 1.00 47.38 133 ASN A CA 1
ATOM 1053 C C . ASN A 1 133 ? 11.044 -1.622 14.592 1.00 47.38 133 ASN A C 1
ATOM 1055 O O . ASN A 1 133 ? 10.174 -0.769 14.480 1.00 47.38 133 ASN A O 1
ATOM 1059 N N . ASP A 1 134 ? 11.928 -1.874 13.627 1.00 60.47 134 ASP A N 1
ATOM 1060 C CA . ASP A 1 134 ? 12.052 -1.236 12.300 1.00 60.47 134 ASP A CA 1
ATOM 1061 C C . ASP A 1 134 ? 10.785 -1.307 11.402 1.00 60.47 134 ASP A C 1
ATOM 1063 O O . ASP A 1 134 ? 10.837 -0.950 10.221 1.00 60.47 134 ASP A O 1
ATOM 1067 N N . GLN A 1 135 ? 9.659 -1.780 11.939 1.00 69.56 135 GLN A N 1
ATOM 1068 C CA . GLN A 1 135 ? 8.399 -2.041 11.258 1.00 69.56 135 GLN A CA 1
ATOM 1069 C C . GLN A 1 135 ? 7.288 -1.155 11.829 1.00 69.56 135 GLN A C 1
ATOM 1071 O O . GLN A 1 135 ? 6.850 -1.317 12.964 1.00 69.56 135 GLN A O 1
ATOM 1076 N N . ILE A 1 136 ? 6.829 -0.218 11.009 1.00 81.00 136 ILE A N 1
ATOM 1077 C CA . ILE A 1 136 ? 5.746 0.712 11.293 1.00 81.00 136 ILE A CA 1
ATOM 1078 C C . ILE A 1 136 ? 4.553 0.365 10.404 1.00 81.00 136 ILE A C 1
ATOM 1080 O O . ILE A 1 136 ? 4.707 0.055 9.219 1.00 81.00 136 ILE A O 1
ATOM 1084 N N . HIS A 1 137 ? 3.366 0.435 10.995 1.00 86.81 137 HIS A N 1
ATOM 1085 C CA . HIS A 1 137 ? 2.093 0.153 10.349 1.00 86.81 137 HIS A CA 1
ATOM 1086 C C . HIS A 1 137 ? 1.557 1.412 9.669 1.00 86.81 137 HIS A C 1
ATOM 1088 O O . HIS A 1 137 ? 1.373 2.443 10.322 1.00 86.81 137 HIS A O 1
ATOM 1094 N N . TYR A 1 138 ? 1.296 1.320 8.366 1.00 88.50 138 TYR A N 1
ATOM 1095 C CA . TYR A 1 138 ? 0.799 2.430 7.562 1.00 88.50 138 TYR A CA 1
ATOM 1096 C C . TYR A 1 138 ? -0.497 2.073 6.841 1.00 88.50 138 TYR A C 1
ATOM 1098 O O . TYR A 1 138 ? -0.656 0.951 6.361 1.00 88.50 138 TYR A O 1
ATOM 1106 N N . LEU A 1 139 ? -1.364 3.072 6.695 1.00 90.94 139 LEU A N 1
ATOM 1107 C CA . LEU A 1 139 ? -2.454 3.094 5.728 1.00 90.94 139 LEU A CA 1
ATOM 1108 C C . LEU A 1 139 ? -2.094 4.059 4.607 1.00 90.94 139 LEU A C 1
ATOM 1110 O O . LEU A 1 139 ? -1.655 5.180 4.859 1.00 90.94 139 LEU A O 1
ATOM 1114 N N . VAL A 1 140 ? -2.287 3.634 3.367 1.00 88.44 140 VAL A N 1
ATOM 1115 C CA . VAL A 1 140 ? -2.119 4.476 2.184 1.00 88.44 140 VAL A CA 1
ATOM 1116 C C . VAL A 1 140 ? -3.472 4.596 1.513 1.00 88.44 140 VAL A C 1
ATOM 1118 O O . VAL A 1 140 ? -3.992 3.608 1.000 1.00 88.44 140 VAL A O 1
ATOM 1121 N N . ASN A 1 141 ? -4.031 5.804 1.502 1.00 86.81 141 ASN A N 1
ATOM 1122 C CA . ASN A 1 141 ? -5.202 6.082 0.681 1.00 86.81 141 ASN A CA 1
ATOM 1123 C C . ASN A 1 141 ? -4.764 6.065 -0.793 1.00 86.81 141 ASN A C 1
ATOM 1125 O O . ASN A 1 141 ? -3.874 6.826 -1.182 1.00 86.81 141 ASN A O 1
ATOM 1129 N N . LEU A 1 142 ? -5.351 5.185 -1.604 1.00 82.06 142 LEU A N 1
ATOM 1130 C CA . LEU A 1 142 ? -5.010 5.071 -3.021 1.00 82.06 142 LEU A CA 1
ATOM 1131 C C . LEU A 1 142 ? -5.427 6.304 -3.842 1.00 82.06 142 LEU A C 1
ATOM 1133 O O . LEU A 1 142 ? -4.762 6.613 -4.826 1.00 82.06 142 LEU A O 1
ATOM 1137 N N . ASP A 1 143 ? -6.415 7.084 -3.426 1.00 78.12 143 ASP A N 1
ATOM 1138 C CA . ASP A 1 143 ? -6.826 8.287 -4.163 1.00 78.12 143 ASP A CA 1
ATOM 1139 C C . ASP A 1 143 ? -5.730 9.359 -4.101 1.00 78.12 143 ASP A C 1
ATOM 1141 O O . ASP A 1 143 ? -5.384 10.007 -5.093 1.00 78.12 143 ASP A O 1
ATOM 1145 N N . THR A 1 144 ? -5.147 9.530 -2.912 1.00 79.88 144 THR A N 1
ATOM 1146 C CA . THR A 1 144 ? -4.170 10.590 -2.632 1.00 79.88 144 THR A CA 1
ATOM 1147 C C . THR A 1 144 ? -2.728 10.106 -2.743 1.00 79.88 144 THR A C 1
ATOM 1149 O O . THR A 1 144 ? -1.817 10.904 -2.969 1.00 79.88 144 THR A O 1
ATOM 1152 N N . GLY A 1 145 ? -2.496 8.803 -2.575 1.00 74.94 145 GLY A N 1
ATOM 1153 C CA . GLY A 1 145 ? -1.166 8.211 -2.483 1.00 74.94 145 GLY A CA 1
ATOM 1154 C C . GLY A 1 145 ? -0.394 8.612 -1.223 1.00 74.94 145 GLY A C 1
ATOM 1155 O O . GLY A 1 145 ? 0.819 8.399 -1.169 1.00 74.94 145 GLY A O 1
ATOM 1156 N N . VAL A 1 146 ? -1.063 9.213 -0.233 1.00 81.38 146 VAL A N 1
ATOM 1157 C CA . VAL A 1 146 ? -0.428 9.718 0.988 1.00 81.38 146 VAL A CA 1
ATOM 1158 C C . VAL A 1 146 ? -0.422 8.624 2.062 1.00 81.38 146 VAL A C 1
ATOM 1160 O O . VAL A 1 146 ? -1.488 8.105 2.408 1.00 81.38 146 VAL A O 1
ATOM 1163 N N . PRO A 1 147 ? 0.755 8.254 2.601 1.00 84.56 147 PRO A N 1
ATOM 1164 C CA . PRO A 1 147 ? 0.852 7.321 3.714 1.00 84.56 147 PRO A CA 1
ATOM 1165 C C . PRO A 1 147 ? 0.557 8.007 5.055 1.00 84.56 147 PRO A C 1
ATOM 1167 O O . PRO A 1 147 ? 1.074 9.085 5.345 1.00 84.56 147 PRO A O 1
ATOM 1170 N N . HIS A 1 148 ? -0.197 7.327 5.912 1.00 84.62 148 HIS A N 1
ATOM 1171 C CA . HIS A 1 148 ? -0.497 7.724 7.285 1.00 84.62 148 HIS A CA 1
ATOM 1172 C C . HIS A 1 148 ? -0.193 6.578 8.249 1.00 84.62 148 HIS A C 1
ATOM 1174 O O . HIS A 1 148 ? -0.308 5.409 7.891 1.00 84.62 148 HIS A O 1
ATOM 1180 N N . LEU A 1 149 ? 0.204 6.903 9.480 1.00 85.56 149 LEU A N 1
ATOM 1181 C CA . LEU A 1 149 ? 0.401 5.901 10.528 1.00 85.56 149 LEU A CA 1
ATOM 1182 C C . LEU A 1 149 ? -0.942 5.301 10.950 1.00 85.56 149 LEU A C 1
ATOM 1184 O O . LEU A 1 149 ? -1.922 6.031 11.101 1.00 85.56 149 LEU A O 1
ATOM 1188 N N . VAL A 1 150 ? -0.967 3.993 11.212 1.00 85.94 150 VAL A N 1
ATOM 1189 C CA . VAL A 1 150 ? -2.118 3.353 11.859 1.00 85.94 150 VAL A CA 1
ATOM 1190 C C . VAL A 1 150 ? -2.153 3.804 13.319 1.00 85.94 150 VAL A C 1
ATOM 1192 O O . VAL A 1 150 ? -1.396 3.315 14.157 1.00 85.94 150 VAL A O 1
ATOM 1195 N N . THR A 1 151 ? -3.013 4.772 13.613 1.00 83.88 151 THR A N 1
ATOM 1196 C CA . THR A 1 151 ? -3.261 5.282 14.961 1.00 83.88 151 THR A CA 1
ATOM 1197 C C . THR A 1 151 ? -4.758 5.436 15.170 1.00 83.88 151 THR A C 1
ATOM 1199 O O . THR A 1 151 ? -5.498 5.647 14.210 1.00 83.88 151 THR A O 1
ATOM 1202 N N . GLN A 1 152 ? -5.198 5.383 16.426 1.00 83.12 152 GLN A N 1
ATOM 1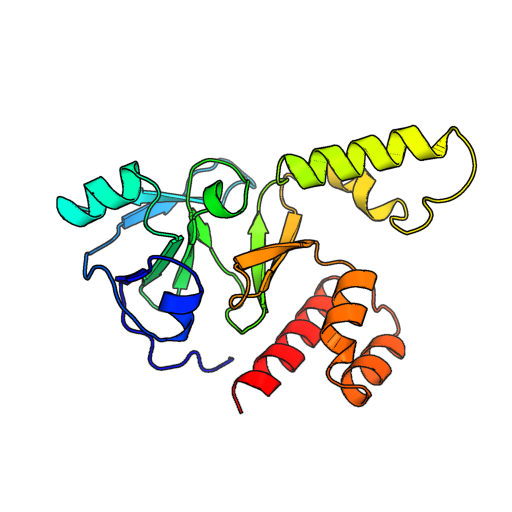203 C CA . GLN A 1 152 ? -6.600 5.606 16.767 1.00 83.12 152 GLN A CA 1
ATOM 1204 C C . GLN A 1 152 ? -7.132 6.953 16.228 1.00 83.12 152 GLN A C 1
ATOM 1206 O O . GLN A 1 152 ? -8.149 6.925 15.543 1.00 83.12 152 GLN A O 1
ATOM 1211 N N . PRO A 1 153 ? -6.451 8.110 16.402 1.00 85.81 153 PRO A N 1
ATOM 1212 C CA . PRO A 1 153 ? -6.942 9.376 15.850 1.00 85.81 153 PRO A CA 1
ATOM 1213 C C . PRO A 1 153 ? -7.116 9.359 14.329 1.00 85.81 153 PRO A C 1
ATOM 1215 O O . PRO A 1 153 ? -8.080 9.914 13.805 1.00 85.81 153 PRO A O 1
ATOM 1218 N N . TYR A 1 154 ? -6.192 8.719 13.605 1.00 86.19 154 TYR A N 1
ATOM 1219 C CA . TYR A 1 154 ? -6.311 8.615 12.154 1.00 86.19 154 TYR A CA 1
ATOM 1220 C C . TYR A 1 154 ? -7.438 7.663 11.745 1.00 86.19 154 TYR A C 1
ATOM 1222 O O . TYR A 1 154 ? -8.176 7.964 10.809 1.00 86.19 154 TYR A O 1
ATOM 1230 N N . LEU A 1 155 ? -7.606 6.549 12.463 1.00 90.56 155 LEU A N 1
ATOM 1231 C CA . LEU A 1 155 ? -8.696 5.617 12.209 1.00 90.56 155 LEU A CA 1
ATOM 1232 C C . LEU A 1 155 ? -10.060 6.276 12.453 1.00 90.56 155 LEU A C 1
ATOM 1234 O O . LEU A 1 155 ? -10.929 6.198 11.595 1.00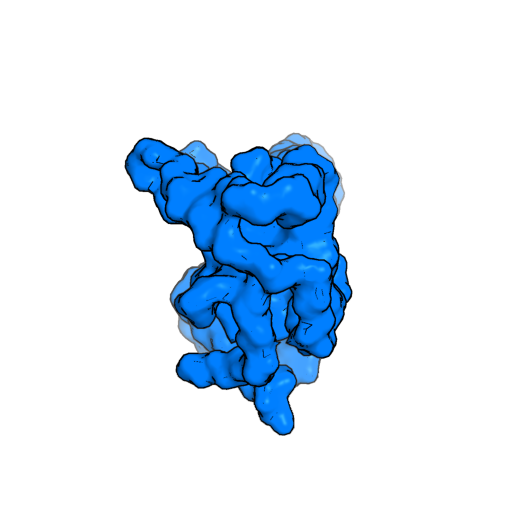 90.56 155 LEU A O 1
ATOM 1238 N N . GLU A 1 156 ? -10.232 6.994 13.564 1.00 90.25 156 GLU A N 1
ATOM 1239 C CA . GLU A 1 156 ? -11.458 7.753 13.839 1.00 90.25 156 GLU A CA 1
ATOM 1240 C C . GLU A 1 156 ? -11.745 8.792 12.747 1.00 90.25 156 GLU A C 1
ATOM 1242 O O . GLU A 1 156 ? -12.894 8.951 12.338 1.00 90.25 156 GLU A O 1
ATOM 1247 N N . HIS A 1 157 ? -10.707 9.459 12.229 1.00 89.88 157 HIS A N 1
ATOM 1248 C CA . HIS A 1 157 ? -10.846 10.410 11.129 1.00 89.88 157 HIS A CA 1
ATOM 1249 C C . HIS A 1 157 ? -11.372 9.756 9.843 1.00 89.88 157 HIS A C 1
ATOM 1251 O O . HIS A 1 157 ? -12.281 10.300 9.220 1.00 89.88 157 HIS A O 1
ATOM 1257 N N . ILE A 1 158 ? -10.835 8.598 9.442 1.00 90.38 158 ILE A N 1
ATOM 1258 C CA . ILE A 1 158 ? -11.289 7.917 8.216 1.00 90.38 158 ILE A CA 1
ATOM 1259 C C . ILE A 1 158 ? -12.629 7.193 8.406 1.00 90.38 158 ILE A C 1
ATOM 1261 O O . ILE A 1 158 ? -13.404 7.093 7.457 1.00 90.38 158 ILE A O 1
ATOM 1265 N N . LEU A 1 159 ? -12.934 6.741 9.628 1.00 92.25 159 LEU A N 1
ATOM 1266 C CA . LEU A 1 159 ? -14.226 6.155 9.990 1.00 92.25 159 LEU A CA 1
ATOM 1267 C C . LEU A 1 159 ? -15.338 7.198 10.107 1.00 92.25 159 LEU A C 1
ATOM 1269 O O . LEU A 1 159 ? -16.499 6.831 9.999 1.00 92.25 159 LEU A O 1
ATOM 1273 N N . ALA A 1 160 ? -15.025 8.487 10.268 1.00 90.19 160 ALA A N 1
ATOM 1274 C CA . ALA A 1 160 ? -16.031 9.550 10.337 1.00 90.19 160 ALA A CA 1
ATOM 1275 C C . ALA A 1 160 ? -16.906 9.666 9.074 1.00 90.19 160 ALA A C 1
ATOM 1277 O O . ALA A 1 160 ? -17.954 10.305 9.118 1.00 90.19 160 ALA A O 1
ATOM 1278 N N . ALA A 1 161 ? -16.503 9.035 7.967 1.00 87.12 161 ALA A N 1
ATOM 1279 C CA . ALA A 1 161 ? -17.341 8.876 6.783 1.00 87.12 161 ALA A CA 1
ATOM 1280 C C . ALA A 1 161 ? -18.571 7.969 7.019 1.00 87.12 161 ALA A C 1
ATOM 1282 O O . ALA A 1 161 ? -19.545 8.081 6.279 1.00 87.12 161 ALA A O 1
ATOM 1283 N N . ASP A 1 162 ? -18.548 7.103 8.040 1.00 90.75 162 ASP A N 1
ATOM 1284 C CA . ASP A 1 162 ? -19.676 6.276 8.479 1.00 90.75 162 ASP A CA 1
ATOM 1285 C C . ASP A 1 162 ? -19.845 6.360 10.004 1.00 90.75 162 ASP A C 1
ATOM 1287 O O . ASP A 1 162 ? -19.115 5.747 10.788 1.00 90.75 162 ASP A O 1
ATOM 1291 N N . GLU A 1 163 ? -20.868 7.098 10.431 1.00 91.75 163 GLU A N 1
ATOM 1292 C CA . GLU A 1 163 ? -21.173 7.311 11.846 1.00 91.75 163 GLU A CA 1
ATOM 1293 C C . GLU A 1 163 ? -21.474 6.003 12.598 1.00 91.75 163 GLU A C 1
ATOM 1295 O O . GLU A 1 163 ? -21.090 5.855 13.758 1.00 91.75 163 GLU A O 1
ATOM 1300 N N . LYS A 1 164 ? -22.101 5.011 11.950 1.00 93.56 164 LYS A N 1
ATOM 1301 C CA . LYS A 1 164 ? -22.409 3.723 12.591 1.00 93.56 164 LYS A CA 1
ATOM 1302 C C . LYS A 1 164 ? -21.137 2.923 12.842 1.00 93.56 164 LYS A C 1
ATOM 1304 O O . LYS A 1 164 ? -21.004 2.314 13.904 1.00 93.56 164 LYS A O 1
ATOM 1309 N N . LEU A 1 165 ? -20.225 2.893 11.872 1.00 93.38 165 LEU A N 1
ATOM 1310 C CA . LEU A 1 165 ? -18.957 2.182 11.992 1.00 93.38 165 LEU A CA 1
ATOM 1311 C C . LEU A 1 165 ? -18.036 2.870 13.008 1.00 93.38 165 LEU A C 1
ATOM 1313 O O . LEU A 1 165 ? -17.412 2.184 13.819 1.00 93.38 165 LEU A O 1
ATOM 1317 N N . LEU A 1 166 ? -18.017 4.207 13.025 1.00 94.44 166 LEU A N 1
ATOM 1318 C CA . LEU A 1 166 ? -17.290 4.989 14.023 1.00 94.44 166 LEU A CA 1
ATOM 1319 C C . LEU A 1 166 ? -17.800 4.727 15.446 1.00 94.44 166 LEU A C 1
ATOM 1321 O O . LEU A 1 166 ? -16.988 4.519 16.344 1.00 94.44 166 LEU A O 1
ATOM 1325 N N . THR A 1 167 ? -19.119 4.720 15.659 1.00 94.75 167 THR A N 1
ATOM 1326 C CA . THR A 1 167 ? -19.700 4.432 16.980 1.00 94.75 167 THR A CA 1
ATOM 1327 C C . THR A 1 167 ? -19.339 3.025 17.439 1.00 94.75 167 THR A C 1
ATOM 1329 O O . THR A 1 167 ? -18.811 2.869 18.535 1.00 94.75 167 THR A O 1
ATOM 1332 N N . LYS A 1 168 ? -19.490 2.014 16.570 1.00 95.06 168 LYS A N 1
ATOM 1333 C CA . LYS A 1 168 ? -19.071 0.637 16.885 1.00 95.06 168 LYS A CA 1
ATOM 1334 C C . LYS A 1 168 ? -17.602 0.555 17.298 1.00 95.06 168 LYS A C 1
ATOM 1336 O O . LYS A 1 168 ? -17.293 -0.097 18.285 1.00 95.06 168 LYS A O 1
ATOM 1341 N N . TYR A 1 169 ? -16.719 1.243 16.575 1.00 94.62 169 TYR A N 1
ATOM 1342 C CA . TYR A 1 169 ? -15.297 1.283 16.906 1.00 94.62 169 TYR A CA 1
ATOM 1343 C C . TYR A 1 169 ? -15.027 1.935 18.268 1.00 94.62 169 TYR A C 1
ATOM 1345 O O . TYR A 1 169 ? -14.205 1.438 19.033 1.00 94.62 169 TYR A O 1
ATOM 1353 N N . LYS A 1 170 ? -15.715 3.036 18.587 1.00 92.31 170 LYS A N 1
ATOM 1354 C CA . LYS A 1 170 ? -15.568 3.736 19.873 1.00 92.31 170 LYS A CA 1
ATOM 1355 C C . LYS A 1 170 ? -16.083 2.923 21.061 1.00 92.31 170 LYS A C 1
ATOM 1357 O O . LYS A 1 170 ? -15.564 3.094 22.160 1.00 92.31 170 LYS A O 1
ATOM 1362 N N . ASP A 1 171 ? -17.046 2.040 20.820 1.00 95.75 171 ASP A N 1
ATOM 1363 C CA . ASP A 1 171 ? -17.611 1.136 21.824 1.00 95.75 171 ASP A CA 1
ATOM 1364 C C . ASP A 1 171 ? -16.772 -0.144 22.026 1.00 95.75 171 ASP A C 1
ATOM 1366 O O . ASP A 1 171 ? -17.070 -0.948 22.914 1.00 95.75 171 ASP A O 1
ATOM 1370 N N . GLU A 1 172 ? -15.711 -0.356 21.235 1.00 94.56 172 GLU A N 1
ATOM 1371 C CA . GLU A 1 172 ? -14.782 -1.470 21.439 1.00 94.56 172 GLU A CA 1
ATOM 1372 C C . GLU A 1 172 ? -14.074 -1.368 22.792 1.00 94.56 172 GLU A C 1
ATOM 1374 O O . GLU A 1 172 ? -13.667 -0.297 23.238 1.00 94.56 172 GLU A O 1
ATOM 1379 N N . LEU A 1 173 ? -13.822 -2.516 23.423 1.00 90.12 173 LEU A N 1
ATOM 1380 C CA . LEU A 1 173 ? -13.113 -2.563 24.708 1.00 90.12 173 LEU A CA 1
ATOM 1381 C C . LEU A 1 173 ? -11.650 -2.105 24.590 1.00 90.12 173 LEU A C 1
ATOM 1383 O O . LEU A 1 173 ? -11.096 -1.542 25.529 1.00 90.12 173 LEU A O 1
ATOM 1387 N N . ASN A 1 174 ? -11.009 -2.372 23.446 1.00 87.00 174 ASN A N 1
ATOM 1388 C CA . ASN A 1 174 ? -9.592 -2.083 23.208 1.00 87.00 174 ASN A CA 1
ATOM 1389 C C . ASN A 1 174 ? -9.368 -1.481 21.804 1.00 87.00 174 ASN A C 1
ATOM 1391 O O . ASN A 1 174 ? -8.709 -2.101 20.965 1.00 87.00 174 ASN A O 1
ATOM 1395 N N . PRO A 1 175 ? -9.876 -0.268 21.523 1.00 83.94 175 PRO A N 1
ATOM 1396 C CA . PRO A 1 175 ? -9.875 0.310 20.173 1.00 83.94 175 PRO A CA 1
ATOM 1397 C C . PRO A 1 175 ? -8.460 0.600 19.645 1.00 83.94 175 PRO A C 1
ATOM 1399 O O . PRO A 1 175 ? -8.223 0.629 18.439 1.00 83.94 175 PRO A O 1
ATOM 1402 N N . HIS A 1 176 ? -7.490 0.770 20.543 1.00 81.56 176 HIS A N 1
ATOM 1403 C CA . HIS A 1 176 ? -6.090 1.049 20.227 1.00 81.56 176 HIS A CA 1
ATOM 1404 C C . HIS A 1 176 ? -5.285 -0.195 19.804 1.00 81.56 176 HIS A C 1
ATOM 1406 O O . HIS A 1 176 ? -4.123 -0.068 19.414 1.00 81.56 176 HIS A O 1
ATOM 1412 N N . TYR A 1 177 ? -5.854 -1.402 19.896 1.00 85.56 177 TYR A N 1
ATOM 1413 C CA . TYR A 1 177 ? -5.175 -2.617 19.445 1.00 85.56 177 TYR A CA 1
ATOM 1414 C C . TYR A 1 177 ? -5.120 -2.671 17.922 1.00 85.56 177 TYR A C 1
ATOM 1416 O O . TYR A 1 177 ? -6.124 -2.481 17.242 1.00 85.56 177 TYR A O 1
ATOM 1424 N N . LEU A 1 178 ? -3.941 -2.988 17.378 1.00 85.56 178 LEU A N 1
ATOM 1425 C CA . LEU A 1 178 ? -3.729 -3.048 15.932 1.00 85.56 178 LEU A CA 1
ATOM 1426 C C . LEU A 1 178 ? -4.704 -4.007 15.243 1.00 85.56 178 LEU A C 1
ATOM 1428 O O . LEU A 1 178 ? -5.235 -3.671 14.195 1.00 85.56 178 LEU A O 1
ATOM 1432 N N . SER A 1 179 ? -4.963 -5.176 15.831 1.00 89.19 179 SER A N 1
ATOM 1433 C CA . SER A 1 179 ? -5.917 -6.144 15.280 1.00 89.19 179 SER A CA 1
ATOM 1434 C C . SER A 1 179 ? -7.328 -5.570 15.163 1.00 89.19 179 SER A C 1
ATOM 1436 O O . SER A 1 179 ? -7.985 -5.785 14.149 1.00 89.19 179 SER A O 1
ATOM 1438 N N . VAL A 1 180 ? -7.770 -4.802 16.163 1.00 91.38 180 VAL A N 1
ATOM 1439 C CA . VAL A 1 180 ? -9.059 -4.103 16.137 1.00 91.38 180 VAL A CA 1
ATOM 1440 C C . VAL A 1 180 ? -9.028 -3.036 15.049 1.00 91.38 180 VAL A C 1
ATOM 1442 O O . VAL A 1 180 ? -9.877 -3.041 14.167 1.00 91.38 180 VAL A O 1
ATOM 1445 N N . MET A 1 181 ? -8.000 -2.185 15.029 1.00 92.19 181 MET A N 1
ATOM 1446 C CA . MET A 1 181 ? -7.870 -1.138 14.014 1.00 92.19 181 MET A CA 1
ATOM 1447 C C . MET A 1 181 ? -7.900 -1.695 12.584 1.00 92.19 181 MET A C 1
ATOM 1449 O O . MET A 1 181 ? -8.642 -1.190 11.746 1.00 92.19 181 MET A O 1
ATOM 1453 N N . LEU A 1 182 ? -7.147 -2.764 12.309 1.00 92.06 182 LEU A N 1
ATOM 1454 C CA . LEU A 1 182 ? -7.119 -3.406 10.993 1.00 92.06 182 LEU A CA 1
ATOM 1455 C C . LEU A 1 182 ? -8.453 -4.073 10.640 1.00 92.06 182 LEU A C 1
ATOM 1457 O O . LEU A 1 182 ? -8.861 -4.018 9.486 1.00 92.06 182 LEU A O 1
ATOM 1461 N N . ASN A 1 183 ? -9.178 -4.631 11.615 1.00 93.94 183 ASN A N 1
ATOM 1462 C CA . ASN A 1 183 ? -10.524 -5.151 11.374 1.00 93.94 183 ASN A CA 1
ATOM 1463 C C . ASN A 1 183 ? -11.475 -4.049 10.877 1.00 93.94 183 ASN A C 1
ATOM 1465 O O . ASN A 1 183 ? -12.188 -4.241 9.895 1.00 93.94 183 ASN A O 1
ATOM 1469 N N . TYR A 1 184 ? -11.449 -2.872 11.507 1.00 94.44 184 TYR A N 1
ATOM 1470 C CA . TYR A 1 184 ? -12.283 -1.741 11.089 1.00 94.44 184 TYR A CA 1
ATOM 1471 C C . TYR A 1 184 ? -11.834 -1.120 9.761 1.00 94.44 184 TYR A C 1
ATOM 1473 O O . TYR A 1 184 ? -12.684 -0.676 8.992 1.00 94.44 184 TYR A O 1
ATOM 1481 N N . VAL A 1 185 ? -10.535 -1.145 9.442 1.00 92.38 185 VAL A N 1
ATOM 1482 C CA . VAL A 1 185 ? -10.040 -0.804 8.095 1.00 92.38 185 VAL A CA 1
ATOM 1483 C C . VAL A 1 185 ? -10.604 -1.769 7.052 1.00 92.38 185 VAL A C 1
ATOM 1485 O O . VAL A 1 185 ? -11.098 -1.315 6.024 1.00 92.38 185 VAL A O 1
ATOM 1488 N N . GLY A 1 186 ? -10.608 -3.074 7.336 1.00 92.06 186 GLY A N 1
ATOM 1489 C CA . GLY A 1 186 ? -11.186 -4.080 6.445 1.00 92.06 186 GLY A CA 1
ATOM 1490 C C . GLY A 1 186 ? -12.686 -3.895 6.224 1.00 92.06 186 GLY A C 1
ATOM 1491 O O . GLY A 1 186 ? -13.157 -3.983 5.089 1.00 92.06 186 GLY A O 1
ATOM 1492 N N . LEU A 1 187 ? -13.437 -3.570 7.282 1.00 92.69 187 LEU A N 1
ATOM 1493 C CA . LEU A 1 187 ? -14.858 -3.225 7.172 1.00 92.69 187 LEU A CA 1
ATOM 1494 C C . LEU A 1 187 ? -15.070 -1.965 6.327 1.00 92.69 187 LEU A C 1
ATOM 1496 O O . LEU A 1 187 ? -15.930 -1.963 5.450 1.00 92.69 187 LEU A O 1
ATOM 1500 N N . LEU A 1 188 ? -14.265 -0.923 6.554 1.00 91.00 188 LEU A N 1
ATOM 1501 C CA . LEU A 1 188 ? -14.326 0.319 5.788 1.00 91.00 188 LEU A CA 1
ATOM 1502 C C . LEU A 1 188 ? -14.010 0.082 4.304 1.00 91.00 188 LEU A C 1
ATOM 1504 O O . LEU A 1 188 ? -14.727 0.579 3.443 1.00 91.00 188 LEU A O 1
ATOM 1508 N N . ASN A 1 189 ? -12.970 -0.695 3.993 1.00 90.50 189 ASN A N 1
ATOM 1509 C CA . ASN A 1 189 ? -12.608 -1.057 2.621 1.00 90.50 189 ASN A CA 1
ATOM 1510 C C . ASN A 1 189 ? -13.749 -1.809 1.921 1.00 90.50 189 ASN A C 1
ATOM 1512 O O . ASN A 1 189 ? -14.117 -1.447 0.809 1.00 90.50 189 ASN A O 1
ATOM 1516 N N . ALA A 1 190 ? -14.373 -2.776 2.601 1.00 88.19 190 ALA A N 1
ATOM 1517 C CA . ALA A 1 190 ? -15.493 -3.536 2.050 1.00 88.19 190 ALA A CA 1
ATOM 1518 C C . ALA A 1 190 ? -16.720 -2.667 1.716 1.00 88.19 190 ALA A C 1
ATOM 1520 O O . ALA A 1 190 ? -17.516 -3.043 0.861 1.00 88.19 190 ALA A O 1
ATOM 1521 N N . MET A 1 191 ? -16.893 -1.511 2.362 1.00 85.50 191 MET A N 1
ATOM 1522 C CA . MET A 1 191 ? -17.972 -0.583 2.012 1.00 85.50 191 MET A CA 1
ATOM 1523 C C . MET A 1 191 ? -17.742 0.136 0.684 1.00 85.50 191 MET A C 1
ATOM 1525 O O . MET A 1 191 ? -18.713 0.512 0.042 1.00 85.50 191 MET A O 1
ATOM 1529 N N . TYR A 1 192 ? -16.486 0.355 0.290 1.00 79.12 192 TYR A 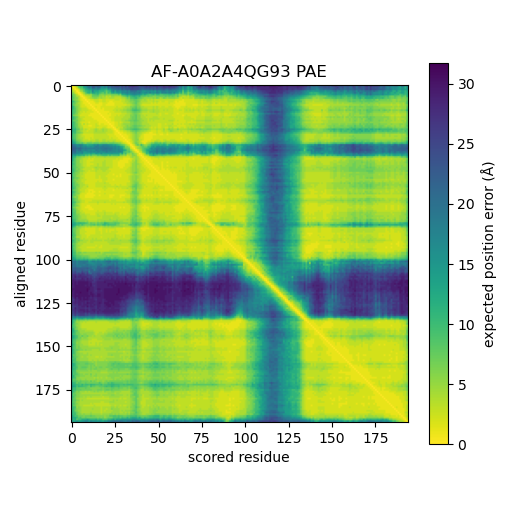N 1
ATOM 1530 C CA . TYR A 1 192 ? -16.152 1.006 -0.980 1.00 79.12 192 TYR A CA 1
ATOM 1531 C C . TYR A 1 192 ? -16.163 0.040 -2.170 1.00 79.12 192 TYR A C 1
ATOM 1533 O O . TYR A 1 192 ? -16.176 0.495 -3.310 1.00 79.12 192 TYR A O 1
ATOM 1541 N N . ASP A 1 193 ? -16.159 -1.267 -1.904 1.00 68.69 193 ASP A N 1
ATOM 1542 C CA . ASP A 1 193 ? -16.225 -2.313 -2.928 1.00 68.69 193 ASP A CA 1
ATOM 1543 C C . ASP A 1 193 ? -17.675 -2.682 -3.321 1.00 68.69 193 ASP A C 1
ATOM 1545 O O . ASP A 1 193 ? -17.866 -3.455 -4.261 1.00 68.69 193 ASP A O 1
ATOM 1549 N N . ASN A 1 194 ? -18.686 -2.155 -2.611 1.00 50.50 194 ASN A N 1
ATOM 1550 C CA . ASN A 1 194 ? -20.122 -2.367 -2.865 1.00 50.50 194 ASN A CA 1
ATOM 1551 C C . ASN A 1 194 ? -20.786 -1.118 -3.458 1.00 50.50 194 ASN A C 1
ATOM 1553 O O . ASN A 1 194 ? -21.748 -1.295 -4.241 1.00 50.50 194 ASN A O 1
#

Radius of gyration: 17.97 Å; Cα contacts (8 Å, |Δi|>4): 310; chains: 1; bounding box: 40×38×49 Å

pLDDT: mean 78.24, std 20.03, range [27.45, 96.44]